Protein AF-A0A094MDC9-F1 (afdb_monomer)

InterPro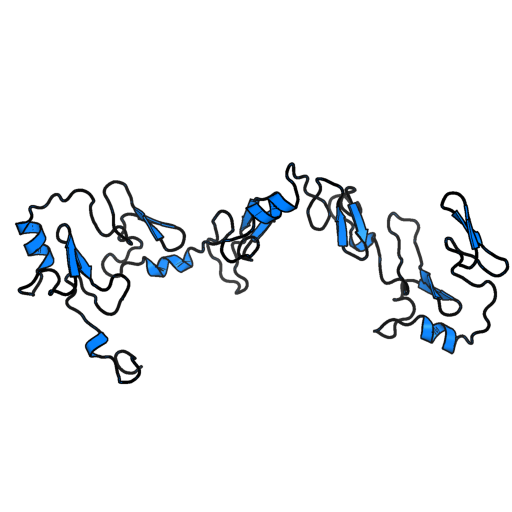 domains:
  IPR013111 Epidermal growth factor-like domain, extracellular [PF07974] (1-21)
  IPR013111 Epidermal growth factor-like domain, extracellular [PF07974] (80-111)
  IPR015812 Integrin beta subunit [PTHR10082] (1-151)
  IPR057073 Integrin beta, epidermal growth factor-like domain 2 [PF23105] (34-74)
  IPR057243 Integrins beta, I-EGF domain, conserved site [PS00243] (46-59)
  IPR057243 Integrins beta, I-EGF domain, conserved site [PS00243] (89-102)
  IPR057243 Integrins beta, I-EGF domain, conserved site [PS00243] (183-196)
  IPR057243 Integrins beta, I-EGF domain, conserved site [PS00243] (230-243)

Organism: Antrostomus carolinensis (NCBI:txid279965)

Nearest PDB structures (foldseek):
  4neh-assembly1_B  TM=5.741E-01  e=1.461E-12  Homo sapiens
  5es4-assembly4_H  TM=5.707E-01  e=7.922E-12  Homo sapiens
  4nen-assembly1_B  TM=5.552E-01  e=1.170E-11  Homo sapiens
  7usm-assembly1_B  TM=4.994E-01  e=6.346E-11  Homo sapiens
  2p26-assembly1_A  TM=7.049E-01  e=2.174E-05  Homo sapiens

Secondary structure (DSSP, 8-state):
--EEEETTEEEEPTTEESTTS-EESS--S-HHHHHHHTB-TTS-BGGGSEEEETTEEEE---SSS--EESTTS-EEGGGGB-TTT-SBGGGSEEEETTEEEEPTTEESSSS-EE-SS-HHHHHHHHB-TTS-BGGGSEEEETTEEEE-SB-TTS-B--EESTTS-EEGGGGGGGEETTTTEEGGGSEEEETTEEEEPTTEESSSS-EESS--S-HHHHHHHHHTTSSSGGGGSEEEETTEEEESSTT-TTEESTTS-EEGGGGB-TTS-BT--

Mean predicted aligned error: 13.37 Å

Foldseek 3Di:
DQADDDPQATDGHPQFDDRPSPAGVDAPDDPVRQQVLQADPVRDRLVVQADGHNSFTDGDDDPDDWDQDDRSSQAIQQLQQDPVCRDRLNVAAGDDRNATDGDFQFDDRSSPAGAPDHPVQQLVLQQDPVRDGLCVQFDRGNSATDGDQADPVRDGFDQDDRSSQATCVLQVLQQDPVCNDGLSVQADDTRNFTDGDPQFDDRSSQAGPDQPDDPVRQQVLQQPVHPGRLNVQFDGHNSFTQGPPHSDPQQDDRNSPGHQQVQQDPVGDRVPD

Solvent-accessible surface area (backbone atoms only — not comparable to full-atom values): 14880 Å² total; per-residue (Å²): 129,50,49,46,80,54,95,90,41,46,49,47,37,93,61,33,36,62,80,75,22,78,40,62,76,68,69,96,60,54,73,66,63,18,44,64,58,16,37,51,100,82,70,36,50,6,61,74,40,31,46,71,53,75,38,36,39,46,45,57,64,64,102,62,101,40,55,45,37,66,81,31,22,75,23,40,32,62,67,26,44,34,90,87,74,73,25,47,6,56,74,33,35,44,59,56,67,61,40,40,49,47,41,94,50,35,35,66,78,39,18,77,38,80,32,100,62,52,76,68,55,28,52,58,52,12,40,26,97,88,72,33,55,6,56,75,36,30,51,70,54,85,35,42,34,50,47,43,50,56,47,98,87,71,53,78,43,67,38,36,62,73,20,22,76,23,38,58,80,46,28,66,77,30,47,29,84,86,68,73,25,51,8,51,71,34,30,47,72,54,68,40,39,39,52,45,42,90,62,36,32,66,76,29,17,73,35,63,69,68,60,93,58,53,74,66,58,16,43,58,53,7,16,66,94,44,99,34,46,3,51,72,38,30,50,67,52,78,36,38,37,49,36,53,62,81,90,48,81,47,38,32,61,81,25,25,73,42,58,47,70,82,43,38,46,100,86,66,39,59,68,65,126

Sequence (273 aa):
GHGKCDCGKCKCDEGWYGEACQYPTTCNLTRKKSNEMCKNSQDIICSGAGTCQCGRCKCTNSEGNGLVYGKFCECDDRECIDDETEEICTGHGKCYCGNCYCEAGWHGDKCEFQCDITPWEIKKRCTSPDGKICSNRGTCVCGECTCHDVDPTGDWGDIHGDTCECDERNCKAVYDRYSDDFCSGHGQCNCGRCDCKEGWTGKKCEHPRSCPLSVEESAKKCQGNSNLPCSGRGRCECGQCTCFPPGDNRVHGKNCECDDRQCENVDGHVCGG

Structure (mmCIF, N/CA/C/O backbone):
data_AF-A0A094MDC9-F1
#
_entry.id   AF-A0A094MDC9-F1
#
loop_
_atom_site.group_PDB
_atom_site.id
_atom_site.type_symbol
_atom_site.label_atom_id
_atom_site.label_alt_id
_atom_site.label_comp_id
_atom_site.label_asym_id
_atom_site.label_entity_id
_atom_site.label_seq_id
_atom_site.pdbx_PDB_ins_code
_atom_site.Cartn_x
_atom_site.Cartn_y
_atom_site.Cartn_z
_atom_site.occupancy
_atom_site.B_iso_or_equiv
_atom_site.auth_seq_id
_atom_site.auth_comp_id
_atom_site.auth_asym_id
_atom_site.auth_atom_id
_atom_site.pdbx_PDB_model_num
ATOM 1 N N . GLY A 1 1 ? -27.550 -18.747 31.214 1.00 75.75 1 GLY A N 1
ATOM 2 C CA . GLY A 1 1 ? -27.980 -17.336 31.176 1.00 75.75 1 GLY A CA 1
ATOM 3 C C . GLY A 1 1 ? -28.849 -17.064 32.383 1.00 75.75 1 GLY A C 1
ATOM 4 O O . GLY A 1 1 ? -29.406 -18.021 32.901 1.00 75.75 1 GLY A O 1
ATOM 5 N N . HIS A 1 2 ? -28.935 -15.810 32.826 1.00 91.38 2 HIS A N 1
ATOM 6 C CA . HIS A 1 2 ? -29.763 -15.369 33.963 1.00 91.38 2 HIS A CA 1
ATOM 7 C C . HIS A 1 2 ? -31.054 -14.688 33.480 1.00 91.38 2 HIS A C 1
ATOM 9 O O . HIS A 1 2 ? -31.422 -13.608 33.940 1.00 91.38 2 HIS A O 1
ATOM 15 N N . GLY A 1 3 ? -31.673 -15.264 32.453 1.00 94.00 3 GLY A N 1
ATOM 16 C CA . GLY A 1 3 ? -32.847 -14.709 31.797 1.00 94.00 3 GLY A CA 1
ATOM 17 C C . GLY A 1 3 ? -33.184 -15.429 30.494 1.00 94.00 3 GLY A C 1
ATOM 18 O O . GLY A 1 3 ? -32.476 -16.345 30.059 1.00 94.00 3 GLY A O 1
ATOM 19 N N . LYS A 1 4 ? -34.266 -14.984 29.851 1.00 95.00 4 LYS A N 1
ATOM 20 C CA . LYS A 1 4 ? -34.743 -15.466 28.546 1.00 95.00 4 LYS A CA 1
ATOM 21 C C . LYS A 1 4 ? -34.776 -14.326 27.532 1.00 95.00 4 LYS A C 1
ATOM 23 O O . LYS A 1 4 ? -35.246 -13.238 27.848 1.00 95.00 4 LYS A O 1
ATOM 28 N N . CYS A 1 5 ? -34.309 -14.587 26.314 1.00 94.94 5 CYS A N 1
ATOM 29 C CA . CYS A 1 5 ? -34.436 -13.642 25.206 1.00 94.94 5 CYS A CA 1
ATOM 30 C C . CYS A 1 5 ? -35.856 -13.707 24.631 1.00 94.94 5 CYS A C 1
ATOM 32 O O . CYS A 1 5 ? -36.345 -14.792 24.315 1.00 94.94 5 CYS A O 1
ATOM 34 N N . ASP A 1 6 ? -36.500 -12.553 24.507 1.00 93.12 6 ASP A N 1
ATOM 35 C CA . ASP A 1 6 ? -37.828 -12.377 23.934 1.00 93.12 6 ASP A CA 1
ATOM 36 C C . ASP A 1 6 ? -37.779 -11.226 22.921 1.00 93.12 6 ASP A C 1
ATOM 38 O O . ASP A 1 6 ? -37.580 -10.068 23.292 1.00 93.12 6 ASP A O 1
ATOM 42 N N . CYS A 1 7 ? -37.873 -11.561 21.630 1.00 91.56 7 CYS A N 1
ATOM 43 C CA . CYS A 1 7 ? -37.784 -10.614 20.510 1.00 91.56 7 CYS A CA 1
ATOM 44 C C . CYS A 1 7 ? -36.608 -9.616 20.608 1.00 91.56 7 CYS A C 1
ATOM 46 O O . CYS A 1 7 ? -36.776 -8.421 20.381 1.00 91.56 7 CYS A O 1
ATOM 48 N N . GLY A 1 8 ? -35.412 -10.101 20.960 1.00 85.81 8 GLY A N 1
ATOM 49 C CA . GLY A 1 8 ? -34.200 -9.275 21.038 1.00 85.81 8 GLY A CA 1
ATOM 50 C C . GLY A 1 8 ? -34.032 -8.489 22.342 1.00 85.81 8 GLY A C 1
ATOM 51 O O . GLY A 1 8 ? -33.038 -7.786 22.487 1.00 85.81 8 GLY A O 1
ATOM 52 N N . LYS A 1 9 ? -34.951 -8.627 23.307 1.00 91.94 9 LYS A N 1
ATOM 53 C CA . LYS A 1 9 ? -34.807 -8.087 24.668 1.00 91.94 9 LYS A CA 1
ATOM 54 C C . LYS A 1 9 ? -34.639 -9.217 25.675 1.00 91.94 9 LYS A C 1
ATOM 56 O O . LYS A 1 9 ? -35.326 -10.235 25.587 1.00 91.94 9 LYS A O 1
ATOM 61 N N . CYS A 1 10 ? -33.761 -9.051 26.661 1.00 94.81 10 CYS A N 1
ATOM 62 C CA . CYS A 1 10 ? -33.627 -10.039 27.728 1.00 94.81 10 CYS A CA 1
ATOM 63 C C . CYS A 1 10 ? -34.638 -9.772 28.849 1.00 94.81 10 CYS A C 1
ATOM 65 O O . CYS A 1 10 ? -34.677 -8.693 29.436 1.00 94.81 10 CYS A O 1
ATOM 67 N N . LYS A 1 11 ? -35.436 -10.786 29.181 1.00 95.75 11 LYS A N 1
ATOM 68 C CA . LYS A 1 11 ? -36.229 -10.844 30.412 1.00 95.75 11 LYS A CA 1
ATOM 69 C C . LYS A 1 11 ? -35.399 -11.539 31.484 1.00 95.75 11 LYS A C 1
ATOM 71 O O . LYS A 1 11 ? -35.146 -12.738 31.367 1.00 95.75 11 LYS A O 1
ATOM 76 N N . CYS A 1 12 ? -34.958 -10.788 32.487 1.00 96.12 12 CYS A N 1
ATOM 77 C CA . CYS A 1 12 ? -34.055 -11.295 33.517 1.00 96.12 12 CYS A CA 1
ATOM 78 C C . CYS A 1 12 ? -34.762 -12.141 34.567 1.00 96.12 12 CYS A C 1
ATOM 80 O O . CYS A 1 12 ? -35.902 -11.862 34.940 1.00 96.12 12 CYS A O 1
ATOM 82 N N . ASP A 1 13 ? -34.055 -13.167 35.035 1.00 95.94 13 ASP A N 1
ATOM 83 C CA . ASP A 1 13 ? -34.472 -13.969 36.176 1.00 95.94 13 ASP A CA 1
ATOM 84 C C . ASP A 1 13 ? -34.440 -13.115 37.455 1.00 95.94 13 ASP A C 1
ATOM 86 O O . ASP A 1 13 ? -33.734 -12.104 37.545 1.00 95.94 13 ASP A O 1
ATOM 90 N N . GLU A 1 14 ? -35.195 -13.532 38.470 1.00 94.06 14 GLU A N 1
ATOM 91 C CA . GLU A 1 14 ? -35.234 -12.836 39.755 1.00 94.06 14 GLU A CA 1
ATOM 92 C C . GLU A 1 14 ? -33.823 -12.710 40.354 1.00 94.06 14 GLU A C 1
ATOM 94 O O . GLU A 1 14 ? -33.044 -13.665 40.395 1.00 94.06 14 GLU A O 1
ATOM 99 N N . GLY A 1 15 ? -33.472 -11.500 40.794 1.00 91.44 15 GLY A N 1
ATOM 100 C CA . GLY A 1 15 ? -32.138 -11.200 41.311 1.00 91.44 15 GLY A CA 1
ATOM 101 C C . GLY A 1 15 ? -31.118 -10.727 40.267 1.00 91.44 15 GLY A C 1
ATOM 102 O O . GLY A 1 15 ? -29.965 -10.488 40.628 1.00 91.44 15 GLY A O 1
ATOM 103 N N . TRP A 1 16 ? -31.516 -10.553 39.003 1.00 93.44 16 TRP A N 1
ATOM 104 C CA . TRP A 1 16 ? -30.648 -10.087 37.916 1.00 93.44 16 TRP A CA 1
ATOM 105 C C . TRP A 1 16 ? -31.274 -8.941 37.122 1.00 93.44 16 TRP A C 1
ATOM 107 O O . TRP A 1 16 ? -32.492 -8.832 37.015 1.00 93.44 16 TRP A O 1
ATOM 117 N N . TYR A 1 17 ? -30.438 -8.065 36.566 1.00 92.69 17 TYR A N 1
ATOM 118 C CA . TYR A 1 17 ? -30.877 -6.930 35.755 1.00 92.69 17 TYR A CA 1
ATOM 119 C C . TYR A 1 17 ? -29.809 -6.484 34.739 1.00 92.69 17 TYR A C 1
ATOM 121 O O . TYR A 1 17 ? -28.674 -6.972 34.734 1.00 92.69 17 TYR A O 1
ATOM 129 N N . GLY A 1 18 ? -30.184 -5.530 33.883 1.00 88.56 18 GLY A N 1
ATOM 130 C CA . GLY A 1 18 ? -29.389 -5.034 32.755 1.00 88.56 18 GLY A CA 1
ATOM 131 C C . GLY A 1 18 ? -29.888 -5.590 31.420 1.00 88.56 18 GLY A C 1
ATOM 132 O O . GLY A 1 18 ? -30.613 -6.580 31.399 1.00 88.56 18 GLY A O 1
ATOM 133 N N . GLU A 1 19 ? -29.484 -4.968 30.311 1.00 88.19 19 GLU A N 1
ATOM 134 C CA . GLU A 1 19 ? -29.927 -5.316 28.944 1.00 88.19 19 GLU A CA 1
ATOM 135 C C . GLU A 1 19 ? -29.688 -6.790 28.563 1.00 88.19 19 GLU A C 1
ATOM 137 O O . GLU A 1 19 ? -30.432 -7.369 27.774 1.00 88.19 19 GLU A O 1
ATOM 142 N N . ALA A 1 20 ? -28.669 -7.415 29.158 1.00 90.12 20 ALA A N 1
ATOM 143 C CA . ALA A 1 20 ? -28.307 -8.817 28.968 1.00 90.12 20 ALA A CA 1
ATOM 144 C C . ALA A 1 20 ? -28.364 -9.625 30.280 1.00 90.12 20 ALA A C 1
ATOM 146 O O . ALA A 1 20 ? -27.779 -10.707 30.372 1.00 90.12 20 ALA A O 1
ATOM 147 N N . CYS A 1 21 ? -29.042 -9.106 31.312 1.00 92.56 21 CYS A N 1
ATOM 148 C CA . CYS A 1 21 ? -29.136 -9.723 32.640 1.00 92.56 21 CYS A CA 1
ATOM 149 C C . CYS A 1 21 ? -27.768 -10.010 33.272 1.00 92.56 21 CYS A C 1
ATOM 151 O O . CYS A 1 21 ? -27.544 -11.042 33.904 1.00 92.56 21 CYS A O 1
ATOM 153 N N . GLN A 1 22 ? -26.825 -9.097 33.055 1.00 89.12 22 GLN A N 1
ATOM 154 C CA . GLN A 1 22 ? -25.431 -9.258 33.438 1.00 89.12 22 GLN A CA 1
ATOM 155 C C . GLN A 1 22 ? -25.142 -8.818 34.880 1.00 89.12 22 GLN A C 1
ATOM 157 O O . GLN A 1 22 ? -24.127 -9.228 35.446 1.00 89.12 22 GLN A O 1
ATOM 162 N N . TYR A 1 23 ? -26.008 -8.021 35.512 1.00 90.56 23 TYR A N 1
ATOM 163 C CA . TYR A 1 23 ? -25.771 -7.488 36.855 1.00 90.56 23 TYR A CA 1
ATOM 164 C C . TYR A 1 23 ? -26.641 -8.193 37.900 1.00 90.56 23 TYR A C 1
ATOM 166 O O . TYR A 1 23 ? -27.843 -8.336 37.687 1.00 90.56 23 TYR A O 1
ATOM 174 N N . PRO A 1 24 ? -26.072 -8.618 39.041 1.00 91.06 24 PRO A N 1
ATOM 175 C CA . PRO A 1 24 ? -26.855 -9.163 40.135 1.00 91.06 24 PRO A CA 1
ATOM 176 C C . PRO A 1 24 ? -27.428 -8.011 40.976 1.00 91.06 24 PRO A C 1
ATOM 178 O O . PRO A 1 24 ? -26.753 -7.004 41.206 1.00 91.06 24 PRO A O 1
ATOM 181 N N . THR A 1 25 ? -28.663 -8.140 41.457 1.00 89.06 25 THR A N 1
ATOM 182 C CA . THR A 1 25 ? -29.296 -7.124 42.319 1.00 89.06 25 THR A CA 1
ATOM 183 C C . THR A 1 25 ? -28.694 -7.101 43.723 1.00 89.06 25 THR A C 1
ATOM 185 O O . THR A 1 25 ? -28.683 -6.058 44.373 1.00 89.06 25 THR A O 1
ATOM 188 N N . THR A 1 26 ? -28.154 -8.230 44.188 1.00 88.50 26 THR A N 1
ATOM 189 C CA . THR A 1 26 ? -27.449 -8.356 45.467 1.00 88.50 26 THR A CA 1
ATOM 190 C C . THR A 1 26 ? -25.988 -8.728 45.241 1.00 88.50 26 THR A C 1
ATOM 192 O O . THR A 1 26 ? -25.649 -9.480 44.326 1.00 88.50 26 THR A O 1
ATOM 195 N N . CYS A 1 27 ? -25.097 -8.191 46.078 1.00 87.44 27 CYS A N 1
ATOM 196 C CA . CYS A 1 27 ? -23.673 -8.481 45.986 1.00 87.44 27 CYS A CA 1
ATOM 197 C C . CYS A 1 27 ? -23.140 -9.139 47.256 1.00 87.44 27 CYS A C 1
ATOM 199 O O . CYS A 1 27 ? -23.070 -8.512 48.308 1.00 87.44 27 CYS A O 1
ATOM 201 N N . ASN A 1 28 ? -22.689 -10.387 47.120 1.00 89.06 28 ASN A N 1
ATOM 202 C CA . ASN A 1 28 ? -22.076 -11.163 48.204 1.00 89.06 28 ASN A CA 1
ATOM 203 C C . ASN A 1 28 ? -20.544 -11.002 48.271 1.00 89.06 28 ASN A C 1
ATOM 205 O O . ASN A 1 28 ? -19.869 -11.708 49.020 1.00 89.06 28 ASN A O 1
ATOM 209 N N . LEU A 1 29 ? -19.972 -10.100 47.467 1.00 89.06 29 LEU A N 1
ATOM 210 C CA . LEU A 1 29 ? -18.537 -9.829 47.427 1.00 89.06 29 LEU A CA 1
ATOM 211 C C . LEU A 1 29 ? -18.195 -8.595 48.262 1.00 89.06 29 LEU A C 1
ATOM 213 O O . LEU A 1 29 ? -18.924 -7.606 48.279 1.00 89.06 29 LEU A O 1
ATOM 217 N N . THR A 1 30 ? -17.025 -8.617 48.904 1.00 91.75 30 THR A N 1
ATOM 218 C CA . THR A 1 30 ? -16.462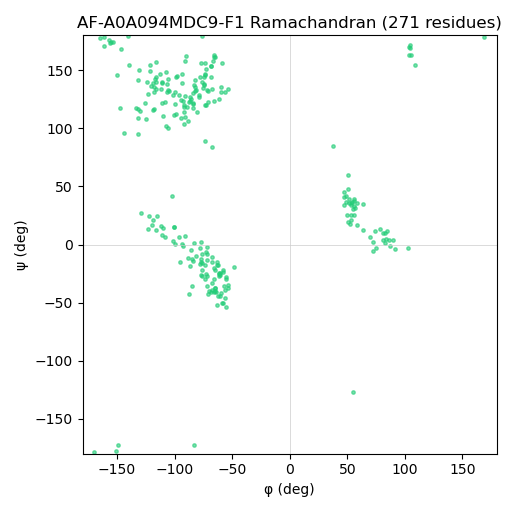 -7.397 49.492 1.00 91.75 30 THR A CA 1
ATOM 219 C C . THR A 1 30 ? -16.044 -6.434 48.384 1.00 91.75 30 THR A C 1
ATOM 221 O O . THR A 1 30 ? -15.660 -6.857 47.291 1.00 91.75 30 THR A O 1
ATOM 224 N N . ARG A 1 31 ? -16.032 -5.127 48.675 1.00 88.44 31 ARG A N 1
ATOM 225 C CA . ARG A 1 31 ? -15.605 -4.101 47.706 1.00 88.44 31 ARG A CA 1
ATOM 226 C C . ARG A 1 31 ? -14.212 -4.377 47.126 1.00 88.44 31 ARG A C 1
ATOM 228 O O . ARG A 1 31 ? -14.003 -4.181 45.937 1.00 88.44 31 ARG A O 1
ATOM 235 N N . LYS A 1 32 ? -13.283 -4.888 47.942 1.00 91.75 32 LYS A N 1
ATOM 236 C CA . LYS A 1 32 ? -11.928 -5.251 47.499 1.00 91.75 32 LYS A CA 1
ATOM 237 C C . LYS A 1 32 ? -11.951 -6.375 46.455 1.00 91.75 32 LYS A C 1
ATOM 239 O O . LYS A 1 32 ? -11.421 -6.185 45.369 1.00 91.75 32 LYS A O 1
ATOM 244 N N . LYS A 1 33 ? -12.629 -7.491 46.755 1.00 93.19 33 LYS A N 1
ATOM 245 C CA . LYS A 1 33 ? -12.749 -8.635 45.834 1.00 93.19 33 LYS A CA 1
ATOM 246 C C . LYS A 1 33 ? -13.509 -8.270 44.559 1.00 93.19 33 LYS A C 1
ATOM 248 O O . LYS A 1 33 ? -13.113 -8.671 43.475 1.00 93.19 33 LYS A O 1
ATOM 253 N N . SER A 1 34 ? -14.578 -7.482 44.685 1.00 92.69 34 SER A N 1
ATOM 254 C CA . SER A 1 34 ? -15.318 -6.954 43.535 1.00 92.69 34 SER A CA 1
ATOM 255 C C . SER A 1 34 ? -14.400 -6.134 42.625 1.00 92.69 34 SER A C 1
ATOM 257 O O . SER A 1 34 ? -14.348 -6.384 41.428 1.00 92.69 34 SER A O 1
ATOM 259 N N . ASN A 1 35 ? -13.641 -5.189 43.187 1.00 92.94 35 ASN A N 1
ATOM 260 C CA . ASN A 1 35 ? -12.755 -4.331 42.403 1.00 92.94 35 ASN A CA 1
ATOM 261 C C . ASN A 1 35 ? -11.626 -5.113 41.724 1.00 92.94 35 ASN A C 1
ATOM 263 O O . ASN A 1 35 ? -11.307 -4.804 40.584 1.00 92.94 35 ASN A O 1
ATOM 267 N N . GLU A 1 36 ? -11.059 -6.134 42.375 1.00 94.56 36 GLU A N 1
ATOM 268 C CA . GLU A 1 36 ? -10.039 -7.010 41.773 1.00 94.56 36 GLU A CA 1
ATOM 269 C C . GLU A 1 36 ? -10.533 -7.682 40.480 1.00 94.56 36 GLU A C 1
ATOM 271 O O . GLU A 1 36 ? -9.771 -7.803 39.528 1.00 94.56 36 GLU A O 1
ATOM 276 N N . MET A 1 37 ? -11.817 -8.045 40.398 1.00 94.19 37 MET A N 1
ATOM 277 C CA . MET A 1 37 ? -12.412 -8.653 39.197 1.00 94.19 37 MET A CA 1
ATOM 278 C C . MET A 1 37 ? -12.700 -7.653 38.066 1.00 94.19 37 MET A C 1
ATOM 280 O O . MET A 1 37 ? -12.932 -8.066 36.932 1.00 94.19 37 MET A O 1
ATOM 284 N N . CYS A 1 38 ? -12.708 -6.355 38.372 1.00 95.44 38 CYS A N 1
ATOM 285 C CA . CYS A 1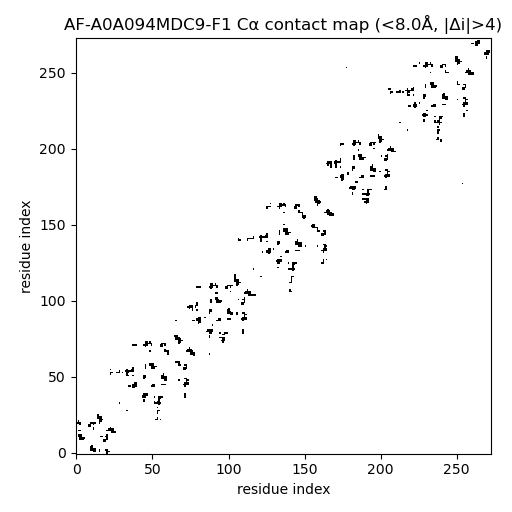 38 ? -12.991 -5.271 37.430 1.00 95.44 38 CYS A CA 1
ATOM 286 C C . CYS A 1 38 ? -11.725 -4.583 36.899 1.00 95.44 38 CYS A C 1
ATOM 288 O O . CYS A 1 38 ? -11.837 -3.615 36.148 1.00 95.44 38 CYS A O 1
ATOM 290 N N . LYS A 1 39 ? -10.536 -5.021 37.319 1.00 95.69 39 LYS A N 1
ATOM 291 C CA . LYS A 1 39 ? -9.268 -4.464 36.851 1.00 95.69 39 LYS A CA 1
ATOM 292 C C . LYS A 1 39 ? -8.841 -5.084 35.525 1.00 95.69 39 LYS A C 1
ATOM 294 O O . LYS A 1 39 ? -8.923 -6.301 35.358 1.00 95.69 39 LYS A O 1
ATOM 299 N N . ASN A 1 40 ? -8.352 -4.247 34.618 1.00 92.00 40 ASN A N 1
ATOM 300 C CA . ASN A 1 40 ? -7.709 -4.682 33.38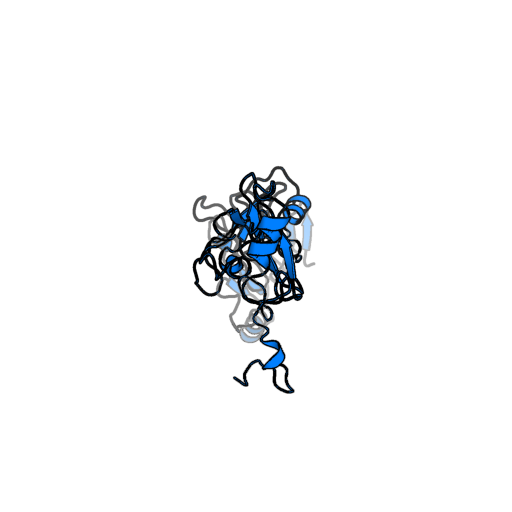1 1.00 92.00 40 ASN A CA 1
ATOM 301 C C . ASN A 1 40 ? -6.214 -5.025 33.605 1.00 92.00 40 ASN A C 1
ATOM 303 O O . ASN A 1 40 ? -5.724 -5.037 34.736 1.00 92.00 40 ASN A O 1
ATOM 307 N N . SER A 1 41 ? -5.477 -5.296 32.522 1.00 93.50 41 SER A N 1
ATOM 308 C CA . SER A 1 41 ? -4.035 -5.608 32.547 1.00 93.50 41 SER A CA 1
ATOM 309 C C . SER A 1 41 ? -3.146 -4.476 33.078 1.00 93.50 41 SER A C 1
ATOM 311 O O . SER A 1 41 ? -2.005 -4.732 33.452 1.00 93.50 41 SER A O 1
ATOM 313 N N . GLN A 1 42 ? -3.658 -3.246 33.130 1.00 93.75 42 GLN A N 1
ATOM 314 C CA . GLN A 1 42 ? -2.975 -2.060 33.651 1.00 93.75 42 GLN A CA 1
ATOM 315 C C . GLN A 1 42 ? -3.419 -1.713 35.082 1.00 93.75 42 GLN A C 1
ATOM 317 O O . GLN A 1 42 ? -3.182 -0.602 35.548 1.00 93.75 42 GLN A O 1
ATOM 322 N N . ASP A 1 43 ? -4.094 -2.636 35.780 1.00 93.56 43 ASP A N 1
ATOM 323 C CA . ASP A 1 43 ? -4.644 -2.433 37.128 1.00 93.56 43 ASP A CA 1
ATOM 324 C C . ASP A 1 43 ? -5.741 -1.346 37.228 1.00 93.56 43 ASP A C 1
ATOM 326 O O . ASP A 1 43 ? -6.161 -0.980 38.334 1.00 93.56 43 ASP A O 1
ATOM 330 N N . ILE A 1 44 ? -6.268 -0.872 36.092 1.00 95.31 44 ILE A N 1
ATOM 331 C CA . ILE A 1 44 ? -7.306 0.163 36.027 1.00 95.31 44 ILE A CA 1
ATOM 332 C C . ILE A 1 44 ? -8.685 -0.490 36.137 1.00 95.31 44 ILE A C 1
ATOM 334 O O . ILE A 1 44 ? -9.029 -1.406 35.388 1.00 95.31 44 ILE A O 1
ATOM 338 N N . ILE A 1 45 ? -9.496 -0.010 37.082 1.00 95.12 45 ILE A N 1
ATOM 339 C CA . ILE A 1 45 ? -10.866 -0.494 37.291 1.00 95.12 45 ILE A CA 1
ATOM 340 C C . ILE A 1 45 ? -11.760 0.036 36.170 1.00 95.12 45 ILE A C 1
ATOM 342 O O . ILE A 1 45 ? -11.913 1.249 36.030 1.00 95.12 45 ILE A O 1
ATOM 346 N N . CYS A 1 46 ? -12.372 -0.875 35.410 1.00 95.50 46 CYS A N 1
ATOM 347 C CA . CYS A 1 46 ? -13.294 -0.561 34.314 1.00 95.50 46 CYS A CA 1
ATOM 348 C C . CYS A 1 46 ? -12.750 0.492 33.339 1.00 95.50 46 CYS A C 1
ATOM 350 O O . CYS A 1 46 ? -13.497 1.366 32.902 1.00 95.50 46 CYS A O 1
ATOM 352 N N . SER A 1 47 ? -11.437 0.440 33.081 1.00 94.56 47 SER A N 1
ATOM 353 C CA . SER A 1 47 ? -10.696 1.351 32.194 1.00 94.56 47 SER A CA 1
ATOM 354 C C . SER A 1 47 ? -10.938 2.845 32.469 1.00 94.56 47 SER A C 1
ATOM 356 O O . SER A 1 47 ? -10.691 3.684 31.617 1.00 94.56 47 SER A O 1
ATOM 358 N N . GLY A 1 48 ? -11.441 3.199 33.660 1.00 92.75 48 GLY A N 1
ATOM 359 C CA . GLY A 1 48 ? -11.858 4.563 33.999 1.00 92.75 48 GLY A CA 1
ATOM 360 C C . GLY A 1 48 ? -13.160 5.035 33.332 1.00 92.75 48 GLY A C 1
ATOM 361 O O . GLY A 1 48 ? -13.658 6.097 33.689 1.00 92.75 48 GLY A O 1
ATOM 362 N N . ALA A 1 49 ? -13.748 4.244 32.431 1.00 92.75 49 ALA A N 1
ATOM 363 C CA . ALA A 1 49 ? -14.943 4.586 31.659 1.00 92.75 49 ALA A CA 1
ATOM 364 C C . ALA A 1 49 ? -16.230 3.947 32.218 1.00 92.75 49 ALA A C 1
ATOM 366 O O . ALA A 1 49 ? -17.273 3.899 31.558 1.00 92.75 49 ALA A O 1
ATOM 367 N N . GLY A 1 50 ? -16.186 3.446 33.454 1.00 93.00 50 GLY A N 1
ATOM 368 C CA . GLY A 1 50 ? -17.318 2.789 34.094 1.00 93.00 50 GLY A CA 1
ATOM 369 C C . GLY A 1 50 ? -17.174 2.629 35.600 1.00 93.00 50 GLY A C 1
ATOM 370 O O . GLY A 1 50 ? -16.157 2.953 36.211 1.00 93.00 50 GLY A O 1
ATOM 371 N N . THR A 1 51 ? -18.216 2.073 36.210 1.00 93.00 51 THR A N 1
ATOM 372 C CA . THR A 1 51 ? -18.253 1.748 37.640 1.00 93.00 51 THR A CA 1
ATOM 373 C C . THR A 1 51 ? -18.240 0.237 37.846 1.00 93.00 51 THR A C 1
ATOM 375 O O . THR A 1 51 ? -18.901 -0.508 37.126 1.00 93.00 51 THR A O 1
ATOM 378 N N . CYS A 1 52 ? -17.479 -0.244 38.830 1.00 93.88 52 CYS A N 1
ATOM 379 C CA . CYS A 1 52 ? -17.447 -1.668 39.159 1.00 93.88 52 CYS A CA 1
ATOM 380 C C . CYS A 1 52 ? -18.609 -2.032 40.085 1.00 93.88 52 CYS A C 1
ATOM 382 O O . CYS A 1 52 ? -18.703 -1.532 41.208 1.00 93.88 52 CYS A O 1
ATOM 384 N N . GLN A 1 53 ? -19.456 -2.956 39.640 1.00 90.94 53 GLN A N 1
ATOM 385 C CA . GLN A 1 53 ? -20.585 -3.464 40.397 1.00 90.94 53 GLN A CA 1
ATOM 386 C C . GLN A 1 53 ? -20.523 -4.988 40.504 1.00 90.94 53 GLN A C 1
ATOM 388 O O . GLN A 1 53 ? -20.752 -5.721 39.545 1.00 90.94 53 GLN A O 1
ATOM 393 N N . CYS A 1 54 ? -20.213 -5.463 41.709 1.00 91.31 54 CYS A N 1
ATOM 394 C CA . CYS A 1 54 ? -20.120 -6.882 42.047 1.00 91.31 54 CYS A CA 1
ATOM 395 C C . CYS A 1 54 ? -19.245 -7.718 41.094 1.00 91.31 54 CYS A C 1
ATOM 397 O O . CYS A 1 54 ? -19.636 -8.787 40.630 1.00 91.31 54 CYS A O 1
ATOM 399 N N . GLY A 1 55 ? -18.051 -7.210 40.795 1.00 91.88 55 GLY A N 1
ATOM 400 C CA . GLY A 1 55 ? -17.077 -7.862 39.923 1.00 91.88 55 GLY A CA 1
ATOM 401 C C . GLY A 1 55 ? -17.362 -7.733 38.429 1.00 91.88 55 GLY A C 1
ATOM 402 O O . GLY A 1 55 ? -16.764 -8.459 37.639 1.00 91.88 55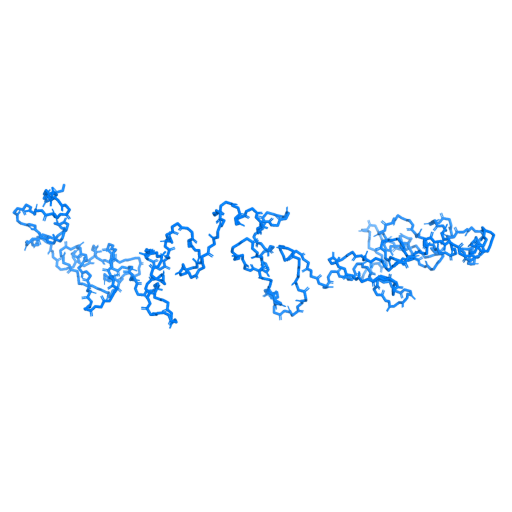 GLY A O 1
ATOM 403 N N . ARG A 1 56 ? -18.271 -6.835 38.031 1.00 93.56 56 ARG A N 1
ATOM 404 C CA . ARG A 1 56 ? -18.574 -6.529 36.628 1.00 93.56 56 ARG A CA 1
ATOM 405 C C . ARG A 1 56 ? -18.581 -5.031 36.392 1.00 93.56 56 ARG A C 1
ATOM 407 O O . ARG A 1 56 ? -19.067 -4.275 37.229 1.00 93.56 56 ARG A O 1
ATOM 414 N N . CYS A 1 57 ? -18.077 -4.609 35.243 1.00 94.38 57 CYS A N 1
ATOM 415 C CA . CYS A 1 57 ? -18.080 -3.205 34.878 1.00 94.38 57 CYS A CA 1
ATOM 416 C C . CYS A 1 57 ? -19.433 -2.781 34.305 1.00 94.38 57 CYS A C 1
ATOM 418 O O . CYS A 1 57 ? -20.037 -3.462 33.472 1.00 94.38 57 CYS A O 1
ATOM 420 N N . LYS A 1 58 ? -19.927 -1.648 34.795 1.00 92.56 58 LYS A N 1
ATOM 421 C CA . LYS A 1 58 ? -21.063 -0.919 34.250 1.00 92.56 58 LYS A CA 1
ATOM 422 C C . LYS A 1 58 ? -20.525 0.331 33.574 1.00 92.56 58 LYS A C 1
ATOM 424 O O . LYS A 1 58 ? -20.143 1.280 34.260 1.00 92.56 58 LYS A O 1
ATOM 429 N N . CYS A 1 59 ? -20.456 0.283 32.249 1.00 92.06 59 CYS A N 1
ATOM 430 C CA . CYS A 1 59 ? -19.904 1.358 31.437 1.00 92.06 59 CYS A CA 1
ATOM 431 C C . CYS A 1 59 ? -20.807 2.586 31.478 1.00 92.06 59 CYS A C 1
ATOM 433 O O . CYS A 1 59 ? -22.032 2.477 31.589 1.00 92.06 59 CYS A O 1
ATOM 435 N N . THR A 1 60 ? -20.177 3.752 31.456 1.00 89.44 60 THR A N 1
ATOM 436 C CA . THR A 1 60 ? -20.858 5.043 31.487 1.00 89.44 60 THR A CA 1
ATOM 437 C C . THR A 1 60 ? -21.039 5.507 30.054 1.00 89.44 60 THR A C 1
ATOM 439 O O . THR A 1 60 ? -20.068 5.874 29.403 1.00 89.44 60 THR A O 1
ATOM 442 N N . ASN A 1 61 ? -22.280 5.490 29.578 1.00 84.25 61 ASN A N 1
ATOM 443 C CA . ASN A 1 61 ? -22.640 6.053 28.283 1.00 84.25 61 ASN A CA 1
ATOM 444 C C . ASN A 1 61 ? -23.244 7.436 28.518 1.00 84.25 61 ASN A C 1
ATOM 446 O O . ASN A 1 61 ? -24.217 7.561 29.264 1.00 84.25 61 ASN A O 1
ATOM 450 N N . SER A 1 62 ? -22.639 8.464 27.931 1.00 73.25 62 SER A N 1
ATOM 451 C CA . SER A 1 62 ? -23.226 9.806 27.875 1.00 73.25 62 SER A CA 1
ATOM 452 C C . SER A 1 62 ? -24.311 9.844 26.794 1.00 73.25 62 SER A C 1
ATOM 454 O O . SER A 1 62 ? -24.271 9.040 25.867 1.00 73.25 62 SER A O 1
ATOM 456 N N . GLU A 1 63 ? -25.271 10.768 26.889 1.00 65.19 63 GLU A N 1
ATOM 457 C CA . GLU A 1 63 ? -26.283 10.976 25.840 1.00 65.19 63 GLU A CA 1
ATOM 458 C C . GLU A 1 63 ? -25.638 11.549 24.562 1.00 65.19 63 GLU A C 1
ATOM 460 O O . GLU A 1 63 ? -25.593 12.759 24.359 1.00 65.19 63 GLU A O 1
ATOM 465 N N . GLY A 1 64 ? -25.089 10.670 23.721 1.00 63.34 64 GLY A N 1
ATOM 466 C CA . GLY A 1 64 ? -24.458 10.982 22.438 1.00 63.34 64 GLY A CA 1
ATOM 467 C C . GLY A 1 64 ? -24.350 9.742 21.541 1.00 63.34 64 GLY A C 1
ATOM 468 O O . GLY A 1 64 ? -24.741 8.648 21.942 1.00 63.34 64 GLY A O 1
ATOM 469 N N . ASN A 1 65 ? -23.818 9.912 20.327 1.00 65.25 65 ASN A N 1
ATOM 470 C CA . ASN A 1 65 ? -23.838 8.902 19.255 1.00 65.25 65 ASN A CA 1
ATOM 471 C C . ASN A 1 65 ? -22.902 7.690 19.463 1.00 65.25 65 ASN A C 1
ATOM 473 O O . ASN A 1 65 ? -22.910 6.791 18.631 1.00 65.25 65 ASN A O 1
ATOM 477 N N . GLY A 1 66 ? -22.111 7.637 20.541 1.00 71.38 66 GLY A N 1
ATOM 478 C CA . GLY A 1 66 ? -21.119 6.579 20.779 1.00 71.38 66 GLY A CA 1
ATOM 479 C C . GLY A 1 66 ? -21.394 5.737 22.025 1.00 71.38 66 GLY A C 1
ATOM 480 O O . GLY A 1 66 ? -21.829 6.256 23.057 1.00 71.38 66 GLY A O 1
ATOM 481 N N . LEU A 1 67 ? -21.121 4.433 21.931 1.00 85.62 67 LEU A N 1
ATOM 482 C CA . LEU A 1 67 ? -21.277 3.468 23.016 1.00 85.62 67 LEU A CA 1
ATOM 483 C C . LEU A 1 67 ? -19.913 3.090 23.606 1.00 85.62 67 LEU A C 1
ATOM 485 O O . LEU A 1 67 ? -18.998 2.708 22.881 1.00 85.62 67 LEU A O 1
ATOM 489 N N . VAL A 1 68 ? -19.811 3.108 24.936 1.00 90.25 68 VAL A N 1
ATOM 490 C CA . VAL A 1 68 ? -18.711 2.491 25.681 1.00 90.25 68 VAL A CA 1
ATOM 491 C C . VAL A 1 68 ? -19.122 1.086 26.115 1.00 90.25 68 VAL A C 1
ATOM 493 O O . VAL A 1 68 ? -20.135 0.887 26.797 1.00 90.25 68 VAL A O 1
ATOM 496 N N . TYR A 1 69 ? -18.324 0.092 25.745 1.00 89.56 69 TYR A N 1
ATOM 497 C CA . TYR A 1 69 ? -18.588 -1.321 26.015 1.00 89.56 69 TYR A CA 1
ATOM 498 C C . TYR A 1 69 ? -17.286 -2.112 26.182 1.00 89.56 69 TYR A C 1
ATOM 500 O O . TYR A 1 69 ? -16.195 -1.561 26.290 1.00 89.56 69 TYR A O 1
ATOM 508 N N . GLY A 1 70 ? -17.415 -3.434 26.280 1.00 89.69 70 GLY A N 1
ATOM 509 C CA . GLY A 1 70 ? -16.320 -4.333 26.627 1.00 89.69 70 GLY A CA 1
ATOM 510 C C . GLY A 1 70 ? -16.423 -4.817 28.070 1.00 89.69 70 GLY A C 1
ATOM 511 O O . GLY A 1 70 ? -17.259 -4.361 28.858 1.00 89.69 70 GLY A O 1
ATOM 512 N N . LYS A 1 71 ? -15.600 -5.804 28.426 1.00 91.00 71 LYS A N 1
ATOM 513 C CA . LYS A 1 71 ? -15.665 -6.441 29.754 1.00 91.00 71 LYS A CA 1
ATOM 514 C C . LYS A 1 71 ? -15.252 -5.472 30.862 1.00 91.00 71 LYS A C 1
ATOM 516 O O . LYS A 1 71 ? -15.762 -5.544 31.982 1.00 91.00 71 LYS A O 1
ATOM 521 N N . PHE A 1 72 ? -14.323 -4.592 30.530 1.00 94.81 72 PHE A N 1
ATOM 522 C CA . PHE A 1 72 ? -13.727 -3.580 31.375 1.00 94.81 72 PHE A CA 1
ATOM 523 C C . PHE A 1 72 ? -14.000 -2.170 30.835 1.00 94.81 72 PHE A C 1
ATOM 525 O O . PHE A 1 72 ? -13.276 -1.260 31.216 1.00 94.81 72 PHE A O 1
ATOM 532 N N . CYS A 1 73 ? -15.023 -1.967 29.995 1.00 93.31 73 CYS A N 1
ATOM 533 C CA . CYS A 1 73 ? -15.331 -0.673 29.366 1.00 93.31 73 CYS A CA 1
ATOM 534 C C . CYS A 1 73 ? -14.154 -0.090 28.568 1.00 93.31 73 CYS A C 1
ATOM 536 O O . CYS A 1 73 ? -13.856 1.095 28.662 1.00 93.31 73 CYS A O 1
ATOM 538 N N . GLU A 1 74 ? -13.434 -0.963 27.873 1.00 91.94 74 GLU A N 1
ATOM 539 C CA . GLU A 1 74 ? -12.212 -0.673 27.128 1.00 91.94 74 GLU A CA 1
ATOM 540 C C . GLU A 1 74 ? -12.451 -0.226 25.682 1.00 91.94 74 GLU A C 1
ATOM 542 O O . GLU A 1 74 ? -11.509 0.221 25.044 1.00 91.94 74 GLU A O 1
ATOM 547 N N . CYS A 1 75 ? -13.676 -0.361 25.169 1.00 92.06 75 CYS A N 1
ATOM 548 C CA . CYS A 1 75 ? -14.025 0.009 23.801 1.00 92.06 75 CYS A CA 1
ATOM 549 C C . CYS A 1 75 ? -14.965 1.208 23.807 1.00 92.06 75 CYS A C 1
ATOM 551 O O . CYS A 1 75 ? -15.953 1.201 24.544 1.00 92.06 75 CYS A O 1
ATOM 553 N N . ASP A 1 76 ? -14.687 2.190 22.956 1.00 90.69 76 ASP A N 1
ATOM 554 C CA . ASP A 1 76 ? -15.493 3.393 22.785 1.00 90.69 76 ASP A CA 1
ATOM 555 C C . ASP A 1 76 ? -15.713 3.654 21.294 1.00 90.69 76 ASP A C 1
ATOM 557 O O . ASP A 1 76 ? -14.762 3.890 20.552 1.00 90.69 76 ASP A O 1
ATOM 561 N N . ASP A 1 77 ? -16.968 3.624 20.840 1.00 89.81 77 ASP A N 1
ATOM 562 C CA . ASP A 1 77 ? -17.274 3.844 19.421 1.00 89.81 77 ASP A CA 1
ATOM 563 C C . ASP A 1 77 ? -16.881 5.246 18.928 1.00 89.81 77 ASP A C 1
ATOM 565 O O . ASP A 1 77 ? -16.739 5.460 17.724 1.00 89.81 77 ASP A O 1
ATOM 569 N N . ARG A 1 78 ? -16.662 6.203 19.841 1.00 87.38 78 ARG A N 1
ATOM 570 C CA . ARG A 1 78 ? -16.203 7.554 19.492 1.00 87.38 78 ARG A CA 1
ATOM 571 C C . ARG A 1 78 ? -14.796 7.574 18.903 1.00 87.38 78 ARG A C 1
ATOM 573 O O . ARG A 1 78 ? -14.461 8.522 18.206 1.00 87.38 78 ARG A O 1
ATOM 580 N N . GLU A 1 79 ? -13.998 6.533 19.137 1.00 87.69 79 GLU A N 1
ATOM 581 C CA . GLU A 1 79 ? -12.675 6.378 18.518 1.00 87.69 79 GLU A CA 1
ATOM 582 C C . GLU A 1 79 ? -12.757 6.205 16.995 1.00 87.69 79 GLU A C 1
ATOM 584 O O . GLU A 1 79 ? -11.794 6.489 16.290 1.00 87.69 79 GLU A O 1
ATOM 589 N N . CYS A 1 80 ? -13.910 5.771 16.484 1.00 90.19 80 CYS A N 1
ATOM 590 C CA . CYS A 1 80 ? -14.166 5.589 15.060 1.00 90.19 80 CYS A CA 1
ATOM 591 C C . CYS A 1 80 ? -14.882 6.786 14.411 1.00 90.19 80 CYS A C 1
ATOM 593 O O . CYS A 1 80 ? -15.316 6.673 13.262 1.00 90.19 80 CYS A O 1
ATOM 595 N N . ILE A 1 81 ? -15.081 7.895 15.136 1.00 89.62 81 ILE A N 1
ATOM 596 C CA . ILE A 1 81 ? -15.698 9.091 14.557 1.00 89.62 81 ILE A CA 1
ATOM 597 C C . ILE A 1 81 ? -14.749 9.685 13.521 1.00 89.62 81 ILE A C 1
ATOM 599 O O . ILE A 1 81 ? -13.536 9.811 13.723 1.00 89.62 81 ILE A O 1
ATOM 603 N N . ASP A 1 82 ? -15.318 10.018 12.378 1.00 87.25 82 ASP A N 1
ATOM 604 C CA . ASP A 1 82 ? -14.636 10.770 11.353 1.00 87.25 82 ASP A CA 1
ATOM 605 C C . ASP A 1 82 ? -14.680 12.277 11.647 1.00 87.25 82 ASP A C 1
ATOM 607 O O . ASP A 1 82 ? -15.714 12.812 12.041 1.00 87.25 82 ASP A O 1
ATOM 611 N N . ASP A 1 83 ? -13.541 12.953 11.486 1.00 84.75 83 ASP A N 1
ATOM 612 C CA . ASP A 1 83 ? -13.395 14.362 11.872 1.00 84.75 83 ASP A CA 1
ATOM 613 C C . ASP A 1 83 ? -14.077 15.305 10.867 1.00 84.75 83 ASP A C 1
ATOM 615 O O . ASP A 1 83 ? -14.409 16.436 11.219 1.00 84.75 83 ASP A O 1
ATOM 619 N N . GLU A 1 84 ? -14.288 14.858 9.623 1.00 84.94 84 GLU A N 1
ATOM 620 C CA . GLU A 1 84 ? -14.942 15.656 8.581 1.00 84.94 84 GLU A CA 1
ATOM 621 C C . GLU A 1 84 ? -16.464 15.505 8.616 1.00 84.94 84 GLU A C 1
ATOM 623 O O . GLU A 1 84 ? -17.194 16.487 8.472 1.00 84.94 84 GLU A O 1
ATOM 628 N N . THR A 1 85 ? -16.947 14.277 8.799 1.00 86.31 85 THR A N 1
ATOM 629 C CA . THR A 1 85 ? -18.381 13.956 8.764 1.00 86.31 85 THR A CA 1
ATOM 630 C C . THR A 1 85 ? -19.045 13.940 10.139 1.00 86.31 85 THR A C 1
ATOM 632 O O . THR A 1 85 ? -20.270 13.990 10.208 1.00 86.31 85 THR A O 1
ATOM 635 N N . GLU A 1 86 ? -18.270 13.904 11.229 1.00 86.81 86 GLU A N 1
ATOM 636 C CA . GLU A 1 86 ? -18.741 13.734 12.616 1.00 86.81 86 GLU A CA 1
ATOM 637 C C . GLU A 1 86 ? -19.540 12.429 12.849 1.00 86.81 86 GLU A C 1
ATOM 639 O O . GLU A 1 86 ? -20.219 12.261 13.869 1.00 86.81 86 GLU A O 1
ATOM 644 N N . GLU A 1 87 ? -19.437 11.469 11.925 1.00 89.56 87 GLU A N 1
ATOM 645 C CA . GLU A 1 87 ? -20.138 10.186 11.967 1.00 89.56 87 GLU A CA 1
ATOM 646 C C . GLU A 1 87 ? -19.189 9.028 12.303 1.00 89.56 87 GLU A C 1
ATOM 648 O O . GLU A 1 87 ? -18.010 9.022 11.951 1.00 89.56 87 GLU A O 1
ATOM 653 N N . ILE A 1 88 ? -19.710 8.006 12.989 1.00 90.38 88 ILE A N 1
ATOM 654 C CA . ILE A 1 88 ? -18.961 6.773 13.265 1.00 90.38 88 ILE A CA 1
ATOM 655 C C . ILE A 1 88 ? -18.811 5.999 11.958 1.00 90.38 88 ILE A C 1
ATOM 657 O O . ILE A 1 88 ? -19.817 5.631 11.347 1.00 90.38 88 ILE A O 1
ATOM 661 N N . CYS A 1 89 ? -17.567 5.719 11.561 1.00 92.62 89 CYS A N 1
ATOM 662 C CA . CYS A 1 89 ? -17.253 5.011 10.319 1.00 92.62 89 CYS A CA 1
ATOM 663 C C . CYS A 1 89 ? -17.952 5.626 9.089 1.00 92.62 89 CYS A C 1
ATOM 665 O O . CYS A 1 89 ? -18.505 4.887 8.268 1.00 92.62 89 CYS A O 1
ATOM 667 N N . THR A 1 90 ? -18.021 6.965 9.036 1.00 92.44 90 THR A N 1
ATOM 668 C CA . THR A 1 90 ? -18.641 7.742 7.943 1.00 92.44 90 THR A CA 1
ATOM 669 C C . THR A 1 90 ? -20.084 7.302 7.633 1.00 92.44 90 THR A C 1
ATOM 671 O O . THR A 1 90 ? -20.555 7.393 6.507 1.00 92.44 90 THR A O 1
ATOM 674 N N . GLY A 1 91 ? -20.781 6.715 8.615 1.00 92.75 91 GLY A N 1
ATOM 675 C CA . GLY A 1 91 ? -22.133 6.176 8.438 1.00 92.75 91 GLY A CA 1
ATOM 676 C C . GLY A 1 91 ? -22.215 4.883 7.610 1.00 92.75 91 GLY A C 1
ATOM 677 O O . GLY A 1 91 ? -23.306 4.345 7.421 1.00 92.75 91 GLY A O 1
ATOM 678 N N . HIS A 1 92 ? -21.081 4.342 7.161 1.00 93.19 92 HIS A N 1
ATOM 679 C CA . HIS A 1 92 ? -20.978 3.204 6.243 1.00 93.19 92 HIS A CA 1
ATOM 680 C C . HIS A 1 92 ? -20.331 1.971 6.879 1.00 93.19 92 HIS A C 1
ATOM 682 O O . HIS A 1 92 ? -19.778 1.102 6.199 1.00 93.19 92 HIS A O 1
ATOM 688 N N . GLY A 1 93 ? -20.400 1.863 8.202 1.00 92.62 93 GLY A N 1
ATOM 689 C CA . GLY A 1 93 ? -19.830 0.738 8.920 1.00 92.62 93 GLY A CA 1
ATOM 690 C C . GLY A 1 93 ? -20.227 0.688 10.384 1.00 92.62 93 GLY A C 1
ATOM 691 O O . GLY A 1 93 ? -20.992 1.504 10.895 1.00 92.62 93 GLY A O 1
ATOM 692 N N . LYS A 1 94 ? -19.690 -0.316 11.073 1.00 91.94 94 LYS A N 1
ATOM 693 C CA . LYS A 1 94 ? -19.815 -0.459 12.525 1.00 91.94 94 LYS A CA 1
ATOM 694 C C . LYS A 1 94 ? -18.444 -0.394 13.168 1.00 91.94 94 LYS A C 1
ATOM 696 O O . LYS A 1 94 ? -17.542 -1.116 12.750 1.00 91.94 94 LYS A O 1
ATOM 701 N N . CYS A 1 95 ? -18.313 0.424 14.205 1.00 91.38 95 CYS A N 1
ATOM 702 C CA . CYS A 1 95 ? -17.106 0.452 15.014 1.00 91.38 95 CYS A CA 1
ATOM 703 C C . CYS A 1 95 ? -17.059 -0.769 15.933 1.00 91.38 95 CYS A C 1
ATOM 705 O O . CYS A 1 95 ? -18.043 -1.134 16.577 1.00 91.38 95 CYS A O 1
ATOM 707 N N . TYR A 1 96 ? -15.896 -1.400 15.993 1.00 91.06 96 TYR A N 1
ATOM 708 C CA . TYR A 1 96 ? -15.585 -2.455 16.939 1.00 91.06 96 TYR A CA 1
ATOM 709 C C . TYR A 1 96 ? -14.235 -2.146 17.575 1.00 91.06 96 TYR A C 1
ATOM 711 O O . TYR A 1 96 ? -13.189 -2.497 17.030 1.00 91.06 96 TYR A O 1
ATOM 719 N N . CYS A 1 97 ? -14.277 -1.498 18.742 1.00 89.81 97 CYS A N 1
ATOM 720 C CA . CYS A 1 97 ? -13.102 -1.178 19.556 1.00 89.81 97 CYS A CA 1
ATOM 721 C C . CYS A 1 97 ? -11.985 -0.492 18.738 1.00 89.81 97 CYS A C 1
ATOM 723 O O . CYS A 1 97 ? -10.899 -1.050 18.562 1.00 89.81 97 CYS A O 1
ATOM 725 N N . GLY A 1 98 ? -12.304 0.661 18.144 1.00 88.12 98 GLY A N 1
ATOM 726 C CA . GLY A 1 98 ? -11.361 1.465 17.359 1.00 88.12 98 GLY A CA 1
ATOM 727 C C . GLY A 1 98 ? -11.141 1.011 15.911 1.00 88.12 98 GLY A C 1
ATOM 728 O O . GLY A 1 98 ? -10.315 1.591 15.219 1.00 88.12 98 GLY A O 1
ATOM 729 N N . ASN A 1 99 ? -11.856 -0.013 15.432 1.00 92.06 99 ASN A N 1
ATOM 730 C CA . ASN A 1 99 ? -11.758 -0.475 14.043 1.00 92.06 99 ASN A CA 1
ATOM 731 C C . ASN A 1 99 ? -13.126 -0.437 13.363 1.00 92.06 99 ASN A C 1
ATOM 733 O O . ASN A 1 99 ? -14.088 -1.007 13.887 1.00 92.06 99 ASN A O 1
ATOM 737 N N . CYS A 1 100 ? -13.212 0.168 12.181 1.00 92.69 100 CYS A N 1
ATOM 738 C CA . CYS A 1 100 ? -14.434 0.171 11.390 1.00 92.69 100 CYS A CA 1
ATOM 739 C C . CYS A 1 100 ? -14.575 -1.100 10.552 1.00 92.69 100 CYS A C 1
ATOM 741 O O . CYS A 1 100 ? -13.676 -1.517 9.826 1.00 92.69 100 CYS A O 1
ATOM 743 N N . TYR A 1 101 ? -15.746 -1.719 10.650 1.00 91.81 101 TYR A N 1
ATOM 744 C CA . TYR A 1 101 ? -16.149 -2.849 9.827 1.00 91.81 101 TYR A CA 1
ATOM 745 C C . TYR A 1 101 ? -17.171 -2.341 8.822 1.00 91.81 101 TYR A C 1
ATOM 747 O O . TYR A 1 101 ? -18.337 -2.126 9.165 1.00 91.81 101 TYR A O 1
ATOM 755 N N . CYS A 1 102 ? -16.695 -2.114 7.602 1.00 90.94 102 CYS A N 1
ATOM 756 C CA . CYS A 1 102 ? -17.456 -1.451 6.555 1.00 90.94 102 CYS A CA 1
ATOM 757 C C . CYS A 1 102 ? -18.574 -2.316 5.979 1.00 90.94 102 CYS A C 1
ATOM 759 O O . CYS A 1 102 ? -18.498 -3.549 5.930 1.00 90.94 102 CYS A O 1
ATOM 761 N N . GLU A 1 103 ? -19.621 -1.639 5.523 1.00 90.94 103 GLU A N 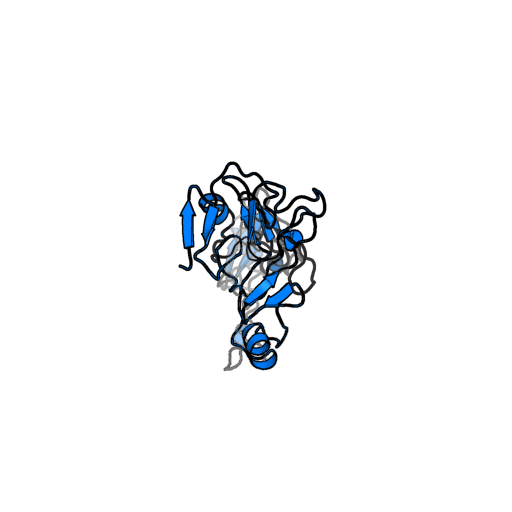1
ATOM 762 C CA . GLU A 1 103 ? -20.674 -2.227 4.714 1.00 90.94 103 GLU A CA 1
ATOM 763 C C . GLU A 1 103 ? -20.138 -2.673 3.345 1.00 90.94 103 GLU A C 1
ATOM 765 O O . GLU A 1 103 ? -19.051 -2.298 2.903 1.00 90.94 103 GLU A O 1
ATOM 770 N N . ALA A 1 104 ? -20.899 -3.522 2.654 1.00 84.25 104 ALA A N 1
ATOM 771 C CA . ALA A 1 104 ? -20.477 -4.044 1.360 1.00 84.25 104 ALA A CA 1
ATOM 772 C C . ALA A 1 104 ? -20.302 -2.907 0.334 1.00 84.25 104 ALA A C 1
ATOM 774 O O . ALA A 1 104 ? -21.239 -2.153 0.083 1.00 84.25 104 ALA A O 1
ATOM 775 N N . GLY A 1 105 ? -19.117 -2.831 -0.278 1.00 82.75 105 GLY A N 1
ATOM 776 C CA . GLY A 1 105 ? -18.748 -1.784 -1.240 1.00 82.75 105 GLY A CA 1
ATOM 777 C C . GLY A 1 105 ? -18.070 -0.562 -0.616 1.00 82.75 105 GLY A C 1
ATOM 778 O O . GLY A 1 105 ? -17.626 0.308 -1.360 1.00 82.75 105 GLY A O 1
ATOM 779 N N . TRP A 1 106 ? -17.952 -0.511 0.715 1.00 88.56 106 TRP A N 1
ATOM 780 C CA . TRP A 1 106 ? -17.235 0.536 1.440 1.00 88.56 106 TRP A CA 1
ATOM 781 C C . TRP A 1 106 ? -15.899 0.032 1.982 1.00 88.56 106 TRP A C 1
ATOM 783 O O . TRP A 1 106 ? -15.757 -1.122 2.397 1.00 88.56 106 TRP A O 1
ATOM 793 N N . HIS A 1 107 ? -14.904 0.909 1.944 1.00 83.56 107 HIS A N 1
ATOM 794 C CA . HIS A 1 107 ? -13.503 0.624 2.220 1.00 83.56 107 HIS A CA 1
ATOM 795 C C . HIS A 1 107 ? -12.831 1.836 2.875 1.00 83.56 107 HIS A C 1
ATOM 797 O O . HIS A 1 107 ? -13.378 2.934 2.863 1.00 83.56 107 HIS A O 1
ATOM 803 N N . GLY A 1 108 ? -11.626 1.634 3.405 1.00 81.81 108 GLY A N 1
ATOM 804 C CA . GLY A 1 108 ? -10.907 2.637 4.193 1.00 81.81 108 GLY A CA 1
ATOM 805 C C . GLY A 1 108 ? -10.948 2.316 5.681 1.00 81.81 108 GLY A C 1
ATOM 806 O O . GLY A 1 108 ? -11.680 1.420 6.111 1.00 81.81 108 GLY A O 1
ATOM 807 N N . ASP A 1 109 ? -10.140 3.030 6.457 1.00 85.06 109 ASP A N 1
ATOM 808 C CA . ASP A 1 109 ? -10.036 2.815 7.903 1.00 85.06 109 ASP A CA 1
ATOM 809 C C . ASP A 1 109 ? -11.279 3.331 8.638 1.00 85.06 109 ASP A C 1
ATOM 811 O O . ASP A 1 109 ? -11.622 2.818 9.706 1.00 85.06 109 ASP A O 1
ATOM 815 N N . LYS A 1 110 ? -11.984 4.301 8.041 1.00 90.12 110 LYS A N 1
ATOM 816 C CA . LYS A 1 110 ? -13.252 4.855 8.521 1.00 90.12 110 LYS A CA 1
ATOM 817 C C . LYS A 1 110 ? -14.417 4.594 7.557 1.00 90.12 110 LYS A C 1
ATOM 819 O O . LYS A 1 110 ? -15.496 5.117 7.784 1.00 90.12 110 LYS A O 1
ATOM 824 N N . CYS A 1 111 ? -14.261 3.719 6.560 1.00 90.81 111 CYS A N 1
ATOM 825 C CA . CYS A 1 111 ? -15.282 3.406 5.545 1.00 90.81 111 CYS A CA 1
ATOM 826 C C . CYS A 1 111 ? -15.663 4.585 4.634 1.00 90.81 111 CYS A C 1
ATOM 828 O O . CYS A 1 111 ? -16.807 4.706 4.207 1.00 90.81 111 CYS A O 1
ATOM 830 N N . GLU A 1 112 ? -14.697 5.436 4.321 1.00 89.50 112 GLU A N 1
ATOM 831 C CA . GLU A 1 112 ? -14.849 6.667 3.552 1.00 89.50 112 GLU A CA 1
ATOM 832 C C . GLU A 1 112 ? -14.819 6.465 2.021 1.00 89.50 112 GLU A C 1
ATOM 834 O O . GLU A 1 112 ? -15.227 7.347 1.265 1.00 89.50 112 GLU A O 1
ATOM 839 N N . PHE A 1 113 ? -14.375 5.299 1.536 1.00 86.88 113 PHE A N 1
ATOM 840 C CA . PHE A 1 113 ? -14.230 5.016 0.104 1.00 86.88 113 PHE A CA 1
ATOM 841 C C . PHE A 1 113 ? -15.281 4.032 -0.401 1.00 86.88 113 PHE A C 1
ATOM 843 O O . PHE A 1 113 ? -15.329 2.883 0.037 1.00 86.88 113 PHE A O 1
ATOM 850 N N . GLN A 1 114 ? -16.063 4.438 -1.401 1.00 89.94 114 GLN A N 1
ATOM 851 C CA . GLN A 1 114 ? -16.947 3.536 -2.134 1.00 89.94 114 GLN A CA 1
ATOM 852 C C . GLN A 1 114 ? -16.217 2.967 -3.357 1.00 89.94 114 GLN A C 1
ATOM 854 O O . GLN A 1 114 ? -15.830 3.717 -4.253 1.00 89.94 114 GLN A O 1
ATOM 859 N N . CYS A 1 115 ? -16.039 1.646 -3.412 1.00 85.88 115 CYS A N 1
ATOM 860 C CA . CYS A 1 115 ? -15.382 0.981 -4.536 1.00 85.88 115 CYS A CA 1
ATOM 861 C C . CYS A 1 115 ? -16.356 0.044 -5.264 1.00 85.88 115 CYS A C 1
ATOM 863 O O . CYS A 1 115 ? -17.009 -0.798 -4.650 1.00 85.88 115 CYS A O 1
ATOM 865 N N . ASP A 1 116 ? -16.372 0.109 -6.597 1.00 85.12 116 ASP A N 1
ATOM 866 C CA . ASP A 1 116 ? -17.192 -0.766 -7.455 1.00 85.12 116 ASP A CA 1
ATOM 867 C C . ASP A 1 116 ? -16.621 -2.190 -7.617 1.00 85.12 116 ASP A C 1
ATOM 869 O O . ASP A 1 116 ? -17.161 -3.014 -8.359 1.00 85.12 116 ASP A O 1
ATOM 873 N N . ILE A 1 117 ? -15.502 -2.488 -6.957 1.00 83.12 117 ILE A N 1
ATOM 874 C CA . ILE A 1 117 ? -14.769 -3.749 -7.091 1.00 83.12 117 ILE A CA 1
ATOM 875 C C . ILE A 1 117 ? -14.654 -4.476 -5.753 1.00 83.12 117 ILE A C 1
ATOM 877 O O . ILE A 1 117 ? -14.690 -3.879 -4.681 1.00 83.12 117 ILE A O 1
ATOM 881 N N . THR A 1 118 ? -14.509 -5.799 -5.805 1.00 82.56 118 THR A N 1
ATOM 882 C CA . THR A 1 118 ? -14.525 -6.628 -4.591 1.00 82.56 118 THR A CA 1
ATOM 883 C C . THR A 1 118 ? -13.238 -6.486 -3.757 1.00 82.56 118 THR A C 1
ATOM 885 O O . THR A 1 118 ? -12.168 -6.236 -4.319 1.00 82.56 118 THR A O 1
ATOM 888 N N . PRO A 1 119 ? -13.267 -6.762 -2.431 1.00 78.38 119 PRO A N 1
ATOM 889 C CA . PRO A 1 119 ? -12.064 -6.736 -1.586 1.00 78.38 119 PRO A CA 1
ATOM 890 C C . PRO A 1 119 ? -10.914 -7.609 -2.114 1.00 78.38 119 PRO A C 1
ATOM 892 O O . PRO A 1 119 ? -9.738 -7.273 -1.976 1.00 78.38 119 PRO A O 1
ATOM 895 N N . TRP A 1 120 ? -11.248 -8.743 -2.737 1.00 83.69 120 TRP A N 1
ATOM 896 C CA . TRP A 1 120 ? -10.259 -9.632 -3.341 1.00 83.69 120 TRP A CA 1
ATOM 897 C C . TRP A 1 120 ? -9.612 -9.017 -4.591 1.00 83.69 120 TRP A C 1
ATOM 899 O O . TRP A 1 120 ? -8.400 -9.140 -4.768 1.00 83.69 120 TRP A O 1
ATOM 909 N N . GLU A 1 121 ? -10.385 -8.328 -5.435 1.00 88.62 121 GLU A N 1
ATOM 910 C CA . GLU A 1 121 ? -9.857 -7.631 -6.614 1.00 88.62 121 GLU A CA 1
ATOM 911 C C . GLU A 1 121 ? -8.986 -6.439 -6.231 1.00 88.62 121 GLU A C 1
ATOM 913 O O . GLU A 1 121 ? -7.918 -6.276 -6.819 1.00 88.62 121 GLU A O 1
ATOM 918 N N . ILE A 1 122 ? -9.391 -5.666 -5.216 1.00 86.62 122 ILE A N 1
ATOM 919 C CA . ILE A 1 122 ? -8.584 -4.578 -4.642 1.00 86.62 122 ILE A CA 1
ATOM 920 C C . ILE A 1 122 ? -7.229 -5.130 -4.204 1.00 86.62 122 ILE A C 1
ATOM 922 O O . ILE A 1 122 ? -6.184 -4.674 -4.670 1.00 86.62 122 ILE A O 1
ATOM 926 N N . LYS A 1 123 ? -7.247 -6.186 -3.377 1.00 88.19 123 LYS A N 1
ATOM 927 C CA . LYS A 1 123 ? -6.022 -6.828 -2.897 1.00 88.19 123 LYS A CA 1
ATOM 928 C C . LYS A 1 123 ? -5.150 -7.287 -4.059 1.00 88.19 123 LYS A C 1
ATOM 930 O O . LYS A 1 123 ? -3.951 -7.042 -4.048 1.00 88.19 123 LYS A O 1
ATOM 935 N N . LYS A 1 124 ? -5.735 -7.941 -5.064 1.00 91.56 124 LYS A N 1
ATOM 936 C CA . LYS A 1 124 ? -4.992 -8.450 -6.218 1.00 91.56 124 LYS A CA 1
ATOM 937 C C . LYS A 1 124 ? -4.322 -7.330 -7.018 1.00 91.56 124 LYS A C 1
ATOM 939 O O . LYS A 1 124 ? -3.172 -7.506 -7.397 1.00 91.56 124 LYS A O 1
ATOM 944 N N . ARG A 1 125 ? -5.019 -6.218 -7.279 1.00 92.50 125 ARG A N 1
ATOM 945 C CA . ARG A 1 125 ? -4.482 -5.094 -8.068 1.00 92.50 125 ARG A CA 1
ATOM 946 C C . ARG A 1 125 ? -3.342 -4.371 -7.358 1.00 92.50 125 ARG A C 1
ATOM 948 O O . ARG A 1 125 ? -2.352 -4.053 -7.995 1.00 92.50 125 ARG A O 1
ATOM 955 N N . CYS A 1 126 ? -3.448 -4.198 -6.046 1.00 93.62 126 CYS A N 1
ATOM 956 C CA . CYS A 1 126 ? -2.417 -3.523 -5.265 1.00 93.62 126 CYS A CA 1
ATOM 957 C C . CYS A 1 126 ? -1.274 -4.440 -4.805 1.00 93.62 126 CYS A C 1
ATOM 959 O O . CYS A 1 126 ? -0.340 -3.959 -4.169 1.00 93.62 126 CYS A O 1
ATOM 961 N N . THR A 1 127 ? -1.342 -5.755 -5.046 1.00 94.19 127 THR A N 1
ATOM 962 C CA . THR A 1 127 ? -0.269 -6.671 -4.636 1.00 94.19 127 THR A CA 1
ATOM 963 C C . THR A 1 127 ? 0.869 -6.625 -5.654 1.00 94.19 127 THR A C 1
ATOM 965 O O . THR A 1 127 ? 0.723 -7.082 -6.786 1.00 94.19 127 THR A O 1
ATOM 968 N N . SER A 1 128 ? 2.015 -6.123 -5.216 1.00 91.12 128 SER A N 1
ATOM 969 C CA . SER A 1 128 ? 3.277 -6.090 -5.946 1.00 91.12 128 SER A CA 1
ATOM 970 C C . SER A 1 128 ? 3.832 -7.501 -6.221 1.00 91.12 128 SER A C 1
ATOM 972 O O . SER A 1 128 ? 3.475 -8.461 -5.527 1.00 91.12 128 SER A O 1
ATOM 974 N N . PRO A 1 129 ? 4.762 -7.666 -7.185 1.00 86.50 129 PRO A N 1
ATOM 975 C CA . PRO A 1 129 ? 5.393 -8.959 -7.484 1.00 86.50 129 PRO A CA 1
ATOM 976 C C . PRO A 1 129 ? 6.129 -9.606 -6.300 1.00 86.50 129 PRO A C 1
ATOM 978 O O . PRO A 1 129 ? 6.302 -10.823 -6.272 1.00 86.50 129 PRO A O 1
ATOM 981 N N . ASP A 1 130 ? 6.559 -8.804 -5.325 1.00 85.75 130 ASP A N 1
ATOM 982 C CA . ASP A 1 130 ? 7.190 -9.258 -4.082 1.00 85.75 130 ASP A CA 1
ATOM 983 C C . ASP A 1 130 ? 6.175 -9.689 -2.999 1.00 85.75 130 ASP A C 1
ATOM 985 O O . ASP A 1 130 ? 6.567 -10.093 -1.903 1.00 85.75 130 ASP A O 1
ATOM 989 N N . GLY A 1 131 ? 4.875 -9.632 -3.307 1.00 89.50 131 GLY A N 1
ATOM 990 C CA . GLY A 1 131 ? 3.775 -10.029 -2.431 1.00 89.50 131 GLY A CA 1
ATOM 991 C C . GLY A 1 131 ? 3.324 -8.956 -1.439 1.00 89.50 131 GLY A C 1
ATOM 992 O O . GLY A 1 131 ? 2.468 -9.245 -0.600 1.00 89.50 131 GLY A O 1
ATOM 993 N N . LYS A 1 132 ? 3.876 -7.739 -1.504 1.00 91.81 132 LYS A N 1
ATOM 994 C CA . LYS A 1 132 ? 3.485 -6.620 -0.634 1.00 91.81 132 LYS A CA 1
ATOM 995 C C . LYS A 1 132 ? 2.368 -5.797 -1.261 1.00 91.81 132 LYS A C 1
ATOM 997 O O . LYS A 1 132 ? 2.187 -5.812 -2.471 1.00 91.81 132 LYS A O 1
ATOM 1002 N N . ILE A 1 133 ? 1.623 -5.065 -0.440 1.00 91.44 133 ILE A N 1
ATOM 1003 C CA . ILE A 1 133 ? 0.630 -4.105 -0.934 1.00 91.44 133 ILE A CA 1
ATOM 1004 C C . ILE A 1 133 ? 1.354 -2.795 -1.243 1.00 91.44 133 ILE A C 1
ATOM 1006 O O . ILE A 1 133 ? 2.012 -2.247 -0.361 1.00 91.44 133 ILE A O 1
ATOM 1010 N N . CYS A 1 134 ? 1.271 -2.334 -2.493 1.00 92.81 134 CYS A N 1
ATOM 1011 C CA . CYS A 1 134 ? 1.923 -1.118 -2.985 1.00 92.81 134 CYS A CA 1
ATOM 1012 C C . CYS A 1 134 ? 3.405 -1.025 -2.574 1.00 92.81 134 CYS A C 1
ATOM 1014 O O . CYS A 1 134 ? 3.863 0.018 -2.110 1.00 92.81 134 CYS A O 1
ATOM 1016 N N . SER A 1 135 ? 4.140 -2.144 -2.637 1.00 90.81 135 SER A N 1
ATOM 1017 C CA . SER A 1 135 ? 5.548 -2.268 -2.220 1.00 90.81 135 SER A CA 1
ATOM 1018 C C . SER A 1 135 ? 5.868 -1.778 -0.792 1.00 90.81 135 SER A C 1
ATOM 1020 O O . SER A 1 135 ? 7.036 -1.563 -0.469 1.00 90.81 135 SER A O 1
ATOM 1022 N N . ASN A 1 136 ? 4.865 -1.621 0.086 1.00 89.25 136 ASN A N 1
ATOM 1023 C CA . ASN A 1 136 ? 4.943 -0.890 1.364 1.00 89.25 136 ASN A CA 1
ATOM 1024 C C . ASN A 1 136 ? 5.423 0.571 1.231 1.00 89.25 136 ASN A C 1
ATOM 1026 O O . ASN A 1 136 ? 5.991 1.128 2.169 1.00 89.25 136 ASN A O 1
ATOM 1030 N N . ARG A 1 137 ? 5.227 1.180 0.062 1.00 88.56 137 ARG A N 1
ATOM 1031 C CA . ARG A 1 137 ? 5.617 2.560 -0.268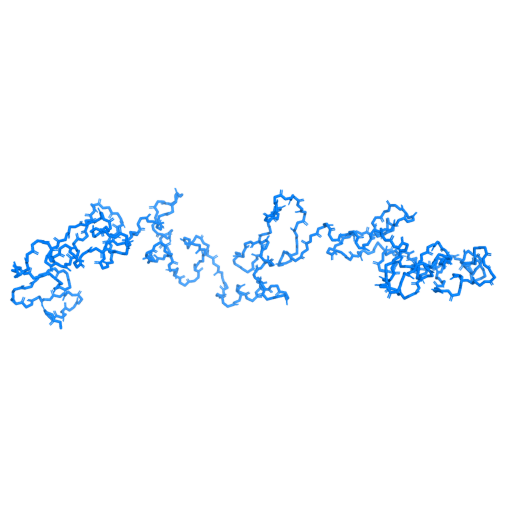 1.00 88.56 137 ARG A CA 1
ATOM 1032 C C . ARG A 1 137 ? 4.436 3.404 -0.738 1.00 88.56 137 ARG A C 1
ATOM 1034 O O . ARG A 1 137 ? 4.619 4.478 -1.295 1.00 88.56 137 ARG A O 1
ATOM 1041 N N . GLY A 1 138 ? 3.225 2.907 -0.542 1.00 89.75 138 GLY A N 1
ATOM 1042 C CA . GLY A 1 138 ? 2.007 3.580 -0.942 1.00 89.75 138 GLY A CA 1
ATOM 1043 C C . GLY A 1 138 ? 0.800 3.021 -0.214 1.00 89.75 138 GLY A C 1
ATOM 1044 O O . GLY A 1 138 ? 0.873 1.984 0.451 1.00 89.75 138 GLY A O 1
ATOM 1045 N N . THR A 1 139 ? -0.318 3.709 -0.382 1.00 89.06 139 THR A N 1
ATOM 1046 C CA . THR A 1 139 ? -1.620 3.316 0.152 1.00 89.06 139 THR A CA 1
ATOM 1047 C C . THR A 1 139 ? -2.502 2.811 -0.986 1.00 89.06 139 THR A C 1
ATOM 1049 O O . THR A 1 139 ? -2.593 3.442 -2.033 1.00 89.06 139 THR A O 1
ATOM 1052 N N . CYS A 1 140 ? -3.135 1.653 -0.800 1.00 89.69 140 CYS A N 1
ATOM 1053 C CA . CYS A 1 140 ? -4.040 1.057 -1.784 1.00 89.69 140 CYS A CA 1
ATOM 1054 C C . CYS A 1 140 ? -5.471 1.557 -1.567 1.00 89.69 140 CYS A C 1
ATOM 1056 O O . CYS A 1 140 ? -6.072 1.246 -0.539 1.00 89.69 140 CYS A O 1
ATOM 1058 N N . VAL A 1 141 ? -6.043 2.243 -2.556 1.00 87.88 141 VAL A N 1
ATOM 1059 C CA . VAL A 1 141 ? -7.430 2.726 -2.542 1.00 87.88 141 VAL A CA 1
ATOM 1060 C C . VAL A 1 141 ? -8.138 2.229 -3.798 1.00 87.88 141 VAL A C 1
ATOM 1062 O O . VAL A 1 141 ? -7.678 2.453 -4.910 1.00 87.88 141 VAL A O 1
ATOM 1065 N N . CYS A 1 142 ? -9.237 1.486 -3.637 1.00 87.38 142 CYS A N 1
ATOM 1066 C CA . CYS A 1 142 ? -10.027 0.919 -4.743 1.00 87.38 142 CYS A CA 1
ATOM 1067 C C . CYS A 1 142 ? -9.215 0.204 -5.848 1.00 87.38 142 CYS A C 1
ATOM 1069 O O . CYS A 1 142 ? -9.604 0.185 -7.016 1.00 87.38 142 CYS A O 1
ATOM 1071 N N . GLY A 1 143 ? -8.109 -0.448 -5.477 1.00 88.12 143 GLY A N 1
ATOM 1072 C CA . GLY A 1 143 ? -7.260 -1.188 -6.412 1.00 88.12 143 GLY A CA 1
ATOM 1073 C C . GLY A 1 143 ? -6.230 -0.330 -7.150 1.00 88.12 143 GLY A C 1
ATOM 1074 O O . GLY A 1 143 ? -5.628 -0.829 -8.098 1.00 88.12 143 GLY A O 1
ATOM 1075 N N . GLU A 1 144 ? -6.032 0.913 -6.724 1.00 91.38 144 GLU A N 1
ATOM 1076 C CA . GLU A 1 144 ? -5.005 1.830 -7.207 1.00 91.38 144 GLU A CA 1
ATOM 1077 C C . GLU A 1 144 ? -4.063 2.196 -6.054 1.00 91.38 144 GLU A C 1
ATOM 1079 O O . GLU A 1 144 ? -4.499 2.431 -4.926 1.00 91.38 144 GLU A O 1
ATOM 1084 N N . CYS A 1 145 ? -2.758 2.193 -6.317 1.00 92.94 145 CYS A N 1
ATOM 1085 C CA . CYS A 1 145 ? -1.758 2.555 -5.324 1.00 92.94 145 CYS A CA 1
ATOM 1086 C C . CYS A 1 145 ? -1.433 4.048 -5.413 1.00 92.94 145 CYS A C 1
ATOM 1088 O O . CYS A 1 145 ? -0.930 4.524 -6.426 1.00 92.94 145 CYS A O 1
ATOM 1090 N N . THR A 1 146 ? -1.655 4.779 -4.325 1.00 91.81 146 THR A N 1
ATOM 1091 C CA . THR A 1 146 ? -1.132 6.134 -4.137 1.00 91.81 146 THR A CA 1
ATOM 1092 C C . THR A 1 146 ? 0.246 6.041 -3.496 1.00 91.81 146 THR A C 1
ATOM 1094 O O . THR A 1 146 ? 0.360 5.702 -2.316 1.00 91.81 146 THR A O 1
ATOM 1097 N N . CYS A 1 147 ? 1.296 6.301 -4.271 1.00 90.50 147 CYS A N 1
ATOM 1098 C CA . CYS A 1 147 ? 2.673 6.224 -3.793 1.00 90.50 147 CYS A CA 1
ATOM 1099 C C . CYS A 1 147 ? 3.032 7.409 -2.893 1.00 90.50 147 CYS A C 1
ATOM 1101 O O . CYS A 1 147 ? 2.555 8.524 -3.090 1.00 90.50 147 CYS A O 1
ATOM 1103 N N . HIS A 1 148 ? 3.849 7.147 -1.877 1.00 87.19 148 HIS A N 1
ATOM 1104 C CA . HIS A 1 148 ? 4.371 8.164 -0.976 1.00 87.19 148 HIS A CA 1
ATOM 1105 C C . HIS A 1 148 ? 5.761 8.590 -1.449 1.00 87.19 148 HIS A C 1
ATOM 1107 O O . HIS A 1 148 ? 6.631 7.741 -1.612 1.00 87.19 148 HIS A O 1
ATOM 1113 N N . ASP A 1 149 ? 5.983 9.896 -1.598 1.00 72.19 149 ASP A N 1
ATOM 1114 C CA . ASP A 1 149 ? 7.261 10.461 -2.074 1.00 72.19 149 ASP A CA 1
ATOM 1115 C C . ASP A 1 149 ? 8.396 10.389 -1.033 1.00 72.19 149 ASP A C 1
ATOM 1117 O O . ASP A 1 149 ? 9.543 10.750 -1.305 1.00 72.19 149 ASP A O 1
ATOM 1121 N N . VAL A 1 150 ? 8.083 9.956 0.192 1.00 71.25 150 VAL A N 1
ATOM 1122 C CA . VAL A 1 150 ? 9.016 9.906 1.319 1.00 71.25 150 VAL A CA 1
ATOM 1123 C C . VAL A 1 150 ? 9.187 8.457 1.756 1.00 71.25 150 VAL A C 1
ATOM 1125 O O . VAL A 1 150 ? 8.243 7.813 2.219 1.00 71.25 150 VAL A O 1
ATOM 1128 N N . ASP A 1 151 ? 10.408 7.942 1.624 1.00 64.81 151 ASP A N 1
ATOM 1129 C CA . ASP A 1 151 ? 10.774 6.630 2.162 1.00 64.81 151 ASP A CA 1
ATOM 1130 C C . ASP A 1 151 ? 10.776 6.673 3.709 1.00 64.81 151 ASP A C 1
ATOM 1132 O O . ASP A 1 151 ? 11.027 7.735 4.285 1.00 64.81 151 ASP A O 1
ATOM 1136 N N . PRO A 1 152 ? 10.558 5.552 4.425 1.00 59.56 152 PRO A N 1
ATOM 1137 C CA . PRO A 1 152 ? 10.712 5.478 5.883 1.00 59.56 152 PRO A CA 1
ATOM 1138 C C . PRO A 1 152 ? 12.024 6.052 6.456 1.00 59.56 152 PRO A C 1
ATOM 1140 O O . PRO A 1 152 ? 12.079 6.345 7.651 1.00 59.56 152 PRO A O 1
ATOM 1143 N N . THR A 1 153 ? 13.080 6.213 5.648 1.00 67.38 153 THR A N 1
ATOM 1144 C CA . THR A 1 153 ? 14.329 6.891 6.047 1.00 67.38 153 THR A CA 1
ATOM 1145 C C . THR A 1 153 ? 14.247 8.422 6.086 1.00 67.38 153 THR A C 1
ATOM 1147 O O . THR A 1 153 ? 15.153 9.052 6.631 1.00 67.38 153 THR A O 1
ATOM 1150 N N . GLY A 1 154 ? 13.189 9.027 5.539 1.00 63.22 154 GLY A N 1
ATOM 1151 C CA . GLY A 1 154 ? 13.009 10.479 5.434 1.00 63.22 154 GLY A CA 1
ATOM 1152 C C . GLY A 1 154 ? 13.651 11.118 4.199 1.00 63.22 154 GLY A C 1
ATOM 1153 O O . GLY A 1 154 ? 13.600 12.340 4.057 1.00 63.22 154 GLY A O 1
ATOM 1154 N N . ASP A 1 155 ? 14.236 10.316 3.306 1.00 65.31 155 ASP A N 1
ATOM 1155 C CA . ASP A 1 155 ? 14.733 10.798 2.018 1.00 65.31 155 ASP A CA 1
ATOM 1156 C C . ASP A 1 155 ? 13.587 10.881 1.006 1.00 65.31 155 ASP A C 1
ATOM 1158 O O . ASP A 1 155 ? 12.830 9.923 0.822 1.00 65.31 155 ASP A O 1
ATOM 1162 N N . TRP A 1 156 ? 13.506 12.021 0.324 1.00 64.62 156 TRP A N 1
ATOM 1163 C CA . TRP A 1 156 ? 12.593 12.236 -0.794 1.00 64.62 156 TRP A CA 1
ATOM 1164 C C . TRP A 1 156 ? 13.069 11.454 -2.021 1.00 64.62 156 TRP A C 1
ATOM 1166 O O . TRP A 1 156 ? 14.252 11.500 -2.372 1.00 64.62 156 TRP A O 1
ATOM 1176 N N . GLY A 1 157 ? 12.152 10.747 -2.674 1.00 68.81 157 GLY A N 1
ATOM 1177 C CA . GLY A 1 157 ? 12.408 10.054 -3.930 1.00 68.81 157 GLY A CA 1
ATOM 1178 C C . GLY A 1 157 ? 11.146 9.973 -4.778 1.00 68.81 157 GLY A C 1
ATOM 1179 O O . GLY A 1 157 ? 10.050 9.831 -4.245 1.00 68.81 157 GLY A O 1
ATOM 1180 N N . ASP A 1 158 ? 11.313 10.037 -6.097 1.00 75.56 158 ASP A N 1
ATOM 1181 C CA . ASP A 1 158 ? 10.216 9.877 -7.049 1.00 75.56 158 ASP A CA 1
ATOM 1182 C C . ASP A 1 158 ? 9.814 8.391 -7.093 1.00 75.56 158 ASP A C 1
ATOM 1184 O O . ASP A 1 158 ? 10.393 7.580 -7.827 1.00 75.56 158 ASP A O 1
ATOM 1188 N N . ILE A 1 159 ? 8.879 8.008 -6.213 1.00 84.75 159 ILE A N 1
ATOM 1189 C CA . ILE A 1 159 ? 8.349 6.645 -6.102 1.00 84.75 159 ILE A CA 1
ATOM 1190 C C . ILE A 1 159 ? 7.101 6.529 -6.969 1.00 84.75 159 ILE A C 1
ATOM 1192 O O . ILE A 1 159 ? 6.132 7.263 -6.800 1.00 84.75 159 ILE A O 1
ATOM 1196 N N . HIS A 1 160 ? 7.103 5.574 -7.894 1.00 85.88 160 HIS A N 1
ATOM 1197 C CA . HIS A 1 160 ? 6.033 5.435 -8.878 1.00 85.88 160 HIS A CA 1
ATOM 1198 C C . HIS A 1 160 ? 5.847 3.976 -9.328 1.00 85.88 160 HIS A C 1
ATOM 1200 O O . HIS A 1 160 ? 6.521 3.062 -8.845 1.00 85.88 160 HIS A O 1
ATOM 1206 N N . GLY A 1 161 ? 4.927 3.758 -10.269 1.00 86.00 161 GLY A N 1
ATOM 1207 C CA . GLY A 1 161 ? 4.533 2.435 -10.765 1.00 86.00 161 GLY A CA 1
ATOM 1208 C C . GLY A 1 161 ? 3.171 2.005 -10.226 1.00 86.00 161 GLY A C 1
ATOM 1209 O O . GLY A 1 161 ? 2.682 2.566 -9.246 1.00 86.00 161 GLY A O 1
ATOM 1210 N N . ASP A 1 162 ? 2.563 1.003 -10.862 1.00 89.38 162 ASP A N 1
ATOM 1211 C CA . ASP A 1 162 ? 1.201 0.544 -10.536 1.00 89.38 162 ASP A CA 1
ATOM 1212 C C . ASP A 1 162 ? 1.089 0.054 -9.085 1.00 89.38 162 ASP A C 1
ATOM 1214 O O . ASP A 1 162 ? 0.016 0.088 -8.482 1.00 89.38 162 ASP A O 1
ATOM 1218 N N . THR A 1 163 ? 2.207 -0.404 -8.516 1.00 92.19 163 THR A N 1
ATOM 1219 C CA . THR A 1 163 ? 2.297 -0.881 -7.138 1.00 92.19 163 THR A CA 1
ATOM 1220 C C . THR A 1 163 ? 3.448 -0.229 -6.362 1.00 92.19 163 THR A C 1
ATOM 1222 O O . THR A 1 163 ? 3.980 -0.830 -5.425 1.00 92.19 163 THR A O 1
ATOM 1225 N N . CYS A 1 164 ? 3.843 0.994 -6.734 1.0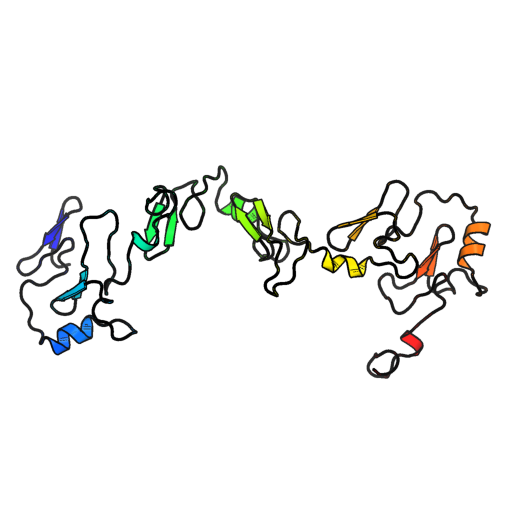0 90.69 164 CYS A N 1
ATOM 1226 C CA . CYS A 1 164 ? 4.924 1.765 -6.096 1.00 90.69 164 CYS A CA 1
ATOM 1227 C C . CYS A 1 164 ? 6.274 1.030 -6.025 1.00 90.69 164 CYS A C 1
ATOM 1229 O O . CYS A 1 164 ? 7.054 1.196 -5.083 1.00 90.69 164 CYS A O 1
ATOM 1231 N N . GLU A 1 165 ? 6.538 0.165 -7.002 1.00 86.19 165 GLU A N 1
ATOM 1232 C CA . GLU A 1 165 ? 7.745 -0.656 -7.071 1.00 86.19 165 GLU A CA 1
ATOM 1233 C C . GLU A 1 165 ? 8.979 0.115 -7.557 1.00 86.19 165 GLU A C 1
ATOM 1235 O O . GLU A 1 165 ? 10.111 -0.342 -7.370 1.00 86.19 165 GLU A O 1
ATOM 1240 N N . CYS A 1 166 ? 8.775 1.281 -8.169 1.00 85.00 166 CYS A N 1
ATOM 1241 C CA . CYS A 1 166 ? 9.838 2.075 -8.758 1.00 85.00 166 CYS A CA 1
ATOM 1242 C C . CYS A 1 166 ? 10.276 3.200 -7.837 1.00 85.00 166 CYS A C 1
ATOM 1244 O O . CYS A 1 166 ? 9.485 3.788 -7.113 1.00 85.00 166 CYS A O 1
ATOM 1246 N N . ASP A 1 167 ? 11.574 3.468 -7.877 1.00 82.12 167 ASP A N 1
ATOM 1247 C CA . ASP A 1 167 ? 12.240 4.526 -7.131 1.00 82.12 167 ASP A CA 1
ATOM 1248 C C . ASP A 1 167 ? 13.400 5.001 -7.998 1.00 82.12 167 ASP A C 1
ATOM 1250 O O . ASP A 1 167 ? 14.291 4.208 -8.332 1.00 82.12 167 ASP A O 1
ATOM 1254 N N . GLU A 1 168 ? 13.370 6.264 -8.417 1.00 70.44 168 GLU A N 1
ATOM 1255 C CA . GLU A 1 168 ? 14.356 6.817 -9.350 1.00 70.44 168 GLU A CA 1
ATOM 1256 C C . GLU A 1 168 ? 15.796 6.817 -8.801 1.00 70.44 168 GLU A C 1
ATOM 1258 O O . GLU A 1 168 ? 16.756 6.836 -9.577 1.00 70.44 168 GLU A O 1
ATOM 1263 N N . ARG A 1 169 ? 16.011 6.625 -7.489 1.00 70.75 169 ARG A N 1
ATOM 1264 C CA . ARG A 1 169 ? 17.358 6.374 -6.930 1.00 70.75 169 ARG A CA 1
ATOM 1265 C C . ARG A 1 169 ? 17.995 5.097 -7.498 1.00 70.75 169 ARG A C 1
ATOM 1267 O O . ARG A 1 169 ? 19.224 4.993 -7.590 1.00 70.75 169 ARG A O 1
ATOM 1274 N N . ASN A 1 170 ? 17.182 4.145 -7.963 1.00 72.19 170 ASN A N 1
ATOM 1275 C CA . ASN A 1 170 ? 17.646 2.921 -8.622 1.00 72.19 170 ASN A CA 1
ATOM 1276 C C . ASN A 1 170 ? 18.217 3.162 -10.031 1.00 72.19 170 ASN A C 1
ATOM 1278 O O . ASN A 1 170 ? 18.846 2.267 -10.604 1.00 72.19 170 ASN A O 1
ATOM 1282 N N . CYS A 1 171 ? 18.097 4.373 -10.583 1.00 76.00 171 CYS A N 1
ATOM 1283 C CA . CYS A 1 171 ? 18.673 4.726 -11.881 1.00 76.00 171 CYS A CA 1
ATOM 1284 C C . CYS A 1 171 ? 20.205 4.759 -11.891 1.00 76.00 171 CYS A C 1
ATOM 1286 O O . CYS A 1 171 ? 20.823 4.748 -12.956 1.00 76.00 171 CYS A O 1
ATOM 1288 N N . LYS A 1 172 ? 20.858 4.684 -10.725 1.00 75.75 172 LYS A N 1
ATOM 1289 C CA . LYS A 1 172 ? 22.318 4.547 -10.635 1.00 75.75 172 LYS A CA 1
ATOM 1290 C C . LYS A 1 172 ? 22.860 3.341 -11.414 1.00 75.75 172 LYS A C 1
ATOM 1292 O O . LYS A 1 172 ? 23.977 3.400 -11.920 1.00 75.75 172 LYS A O 1
ATOM 1297 N N . ALA A 1 173 ? 22.081 2.266 -11.558 1.00 73.00 173 ALA A N 1
ATOM 1298 C CA . ALA A 1 173 ? 22.486 1.096 -12.343 1.00 73.00 173 ALA A CA 1
ATOM 1299 C C . ALA A 1 173 ? 22.631 1.395 -13.851 1.00 73.00 173 ALA A C 1
ATOM 1301 O O . ALA A 1 173 ? 23.454 0.779 -14.535 1.00 73.00 173 ALA A O 1
ATOM 1302 N N . VAL A 1 174 ? 21.858 2.355 -14.367 1.00 75.88 174 VAL A N 1
ATOM 1303 C CA . VAL A 1 174 ? 21.863 2.760 -15.782 1.00 75.88 174 VAL A CA 1
ATOM 1304 C C . VAL A 1 174 ? 22.647 4.040 -16.050 1.00 75.88 174 VAL A C 1
ATOM 1306 O O . VAL A 1 174 ? 22.726 4.480 -17.196 1.00 75.88 174 VAL A O 1
ATOM 1309 N N . TYR A 1 175 ? 23.271 4.608 -15.019 1.00 80.50 175 TYR A N 1
ATOM 1310 C CA . TYR A 1 175 ? 24.259 5.661 -15.190 1.00 80.50 175 TYR A CA 1
ATOM 1311 C C . TYR A 1 175 ? 25.430 5.145 -16.038 1.00 80.50 175 TYR A C 1
ATOM 1313 O O . TYR A 1 175 ? 25.969 4.046 -15.820 1.00 80.50 175 TYR A O 1
ATOM 1321 N N . ASP A 1 176 ? 25.801 5.930 -17.039 1.00 72.62 176 ASP A N 1
ATOM 1322 C CA . ASP A 1 176 ? 26.955 5.698 -17.886 1.00 72.62 176 ASP A CA 1
ATOM 1323 C C . ASP A 1 176 ? 28.016 6.753 -17.571 1.00 72.62 176 ASP A C 1
ATOM 1325 O O . ASP A 1 176 ? 27.875 7.935 -17.875 1.00 72.62 176 ASP A O 1
ATOM 1329 N N . ARG A 1 177 ? 29.110 6.298 -16.952 1.00 74.44 177 ARG A N 1
ATOM 1330 C CA . ARG A 1 177 ? 30.234 7.152 -16.556 1.00 74.44 177 ARG A CA 1
ATOM 1331 C C . ARG A 1 177 ? 30.905 7.832 -17.756 1.00 74.44 177 ARG A C 1
ATOM 1333 O O . ARG A 1 177 ? 31.565 8.845 -17.566 1.00 74.44 177 ARG A O 1
ATOM 1340 N N . TYR A 1 178 ? 30.799 7.279 -18.966 1.00 71.56 178 TYR A N 1
ATOM 1341 C CA . TYR A 1 178 ? 31.501 7.822 -20.133 1.00 71.56 178 TYR A CA 1
ATOM 1342 C C . TYR A 1 178 ? 30.738 8.945 -20.822 1.00 71.56 178 TYR A C 1
ATOM 1344 O O . TYR A 1 178 ? 31.367 9.874 -21.324 1.00 71.56 178 TYR A O 1
ATOM 1352 N N . SER A 1 179 ? 29.410 8.859 -20.859 1.00 72.44 179 SER A N 1
ATOM 1353 C CA . SER A 1 179 ? 28.566 9.966 -21.311 1.00 72.44 179 SER A CA 1
ATOM 1354 C C . SER A 1 179 ? 28.260 10.960 -20.190 1.00 72.44 179 SER A C 1
ATOM 1356 O O . SER A 1 179 ? 27.757 12.033 -20.484 1.00 72.44 179 SER A O 1
ATOM 1358 N N . ASP A 1 180 ? 28.560 10.598 -18.937 1.00 79.56 180 ASP A N 1
ATOM 1359 C CA . ASP A 1 180 ? 28.144 11.322 -17.729 1.00 79.56 180 ASP A CA 1
ATOM 1360 C C . ASP A 1 180 ? 26.624 11.556 -17.683 1.00 79.56 180 ASP A C 1
ATOM 1362 O O . ASP A 1 180 ? 26.136 12.579 -17.221 1.00 79.56 180 ASP A O 1
ATOM 1366 N N . ASP A 1 181 ? 25.870 10.574 -18.183 1.00 82.38 181 ASP A N 1
ATOM 1367 C CA . ASP A 1 181 ? 24.422 10.656 -18.365 1.00 82.38 181 ASP A CA 1
ATOM 1368 C C . ASP A 1 181 ? 23.757 9.332 -17.973 1.00 82.38 181 ASP A C 1
ATOM 1370 O O . ASP A 1 181 ? 24.343 8.246 -18.064 1.00 82.38 181 ASP A O 1
ATOM 1374 N N . PHE A 1 182 ? 22.488 9.401 -17.578 1.00 85.19 182 PHE A N 1
ATOM 1375 C CA . PHE A 1 182 ? 21.642 8.216 -17.454 1.00 85.19 182 PHE A CA 1
ATOM 1376 C C . PHE A 1 182 ? 21.197 7.753 -18.838 1.00 85.19 182 PHE A C 1
ATOM 1378 O O . PHE A 1 182 ? 20.872 8.571 -19.701 1.00 85.19 182 PHE A O 1
ATOM 1385 N N . CYS A 1 183 ? 21.172 6.436 -19.061 1.00 87.88 183 CYS A N 1
ATOM 1386 C CA . CYS A 1 183 ? 20.746 5.871 -20.343 1.00 87.88 183 CYS A CA 1
ATOM 1387 C C . CYS A 1 183 ? 21.513 6.453 -21.542 1.00 87.88 183 CYS A C 1
ATOM 1389 O O . CYS A 1 183 ? 20.926 6.714 -22.597 1.00 87.88 183 CYS A O 1
ATOM 1391 N N . SER A 1 184 ? 22.809 6.719 -21.336 1.00 87.25 184 SER A N 1
ATOM 1392 C CA . SER A 1 184 ? 23.727 7.310 -22.313 1.00 87.25 184 SER A CA 1
ATOM 1393 C C . SER A 1 184 ? 23.182 8.587 -22.992 1.00 87.25 184 SER A C 1
ATOM 1395 O O . SER A 1 184 ? 23.542 8.876 -24.128 1.00 87.25 184 SER A O 1
ATOM 1397 N N . GLY A 1 185 ? 22.262 9.324 -22.345 1.00 88.25 185 GLY A N 1
ATOM 1398 C CA . GLY A 1 185 ? 21.576 10.513 -22.893 1.00 88.25 185 GLY A CA 1
ATOM 1399 C C . GLY A 1 185 ? 20.477 10.209 -23.935 1.00 88.25 185 GLY A C 1
ATOM 1400 O O . GLY A 1 185 ? 19.757 11.096 -24.422 1.00 88.25 185 GLY A O 1
ATOM 1401 N N . HIS A 1 186 ? 20.302 8.931 -24.270 1.00 91.06 186 HIS A N 1
ATOM 1402 C CA . HIS A 1 186 ? 19.444 8.433 -25.345 1.00 91.06 186 HIS A CA 1
ATOM 1403 C C . HIS A 1 186 ? 18.200 7.695 -24.845 1.00 91.06 186 HIS A C 1
ATOM 1405 O O . HIS A 1 186 ? 17.498 7.057 -25.629 1.00 91.06 186 HIS A O 1
ATOM 1411 N N . GLY A 1 187 ? 17.873 7.829 -23.565 1.00 90.12 187 GLY A N 1
ATOM 1412 C CA . GLY A 1 187 ? 16.657 7.278 -22.986 1.00 90.12 187 GLY A CA 1
ATOM 1413 C C . GLY A 1 187 ? 16.246 7.999 -21.716 1.00 90.12 187 GLY A C 1
ATOM 1414 O O . GLY A 1 187 ? 16.949 8.890 -21.243 1.00 90.12 187 GLY A O 1
ATOM 1415 N N . GLN A 1 188 ? 15.098 7.602 -21.186 1.00 87.81 188 GLN A N 1
ATOM 1416 C CA . GLN A 1 188 ? 14.657 7.974 -19.848 1.00 87.81 188 GLN A CA 1
ATOM 1417 C C . GLN A 1 188 ? 14.785 6.753 -18.941 1.00 87.81 188 GLN A C 1
ATOM 1419 O O . GLN A 1 188 ? 14.502 5.631 -19.367 1.00 87.81 188 GLN A O 1
ATOM 1424 N N . CYS A 1 189 ? 15.275 6.951 -17.719 1.00 84.19 189 CYS A N 1
ATOM 1425 C CA . CYS A 1 189 ? 15.304 5.869 -16.751 1.00 84.19 189 CYS A CA 1
ATOM 1426 C C . CYS A 1 189 ? 13.913 5.703 -16.142 1.00 84.19 189 CYS A C 1
ATOM 1428 O O . CYS A 1 189 ? 13.362 6.661 -15.621 1.00 84.19 189 CYS A O 1
ATOM 1430 N N . ASN A 1 190 ? 13.392 4.483 -16.177 1.00 81.50 190 ASN A N 1
ATOM 1431 C CA . ASN A 1 190 ? 12.156 4.077 -15.535 1.00 81.50 190 ASN A CA 1
ATOM 1432 C C . ASN A 1 190 ? 12.450 2.811 -14.729 1.00 81.50 190 ASN A C 1
ATOM 1434 O O . ASN A 1 190 ? 12.818 1.774 -15.287 1.00 81.50 190 ASN A O 1
ATOM 1438 N N . CYS A 1 191 ? 12.334 2.887 -13.402 1.00 80.50 191 CYS A N 1
ATOM 1439 C CA . CYS A 1 191 ? 12.518 1.727 -12.522 1.00 80.50 191 CYS A CA 1
ATOM 1440 C C . CYS A 1 191 ? 13.901 1.039 -12.634 1.00 80.50 191 CYS A C 1
ATOM 1442 O O . CYS A 1 191 ? 14.013 -0.187 -12.592 1.00 80.50 191 CYS A O 1
ATOM 1444 N N . GLY A 1 192 ? 14.977 1.808 -12.844 1.00 78.44 192 GLY A N 1
ATOM 1445 C CA . GLY A 1 192 ? 16.325 1.248 -13.033 1.00 78.44 192 GLY A CA 1
ATOM 1446 C C . GLY A 1 192 ? 16.560 0.591 -14.402 1.00 78.44 192 GLY A C 1
ATOM 1447 O O . GLY A 1 192 ? 17.574 -0.082 -14.598 1.00 78.44 192 GLY A O 1
ATOM 1448 N N . ARG A 1 193 ? 15.651 0.790 -15.364 1.00 85.12 193 ARG A N 1
ATOM 1449 C CA . ARG A 1 193 ? 15.784 0.372 -16.764 1.00 85.12 193 ARG A CA 1
ATOM 1450 C C . ARG A 1 193 ? 15.672 1.585 -17.683 1.00 85.12 193 ARG A C 1
ATOM 1452 O O . ARG A 1 193 ? 14.968 2.532 -17.370 1.00 85.12 193 ARG A O 1
ATOM 1459 N N . CYS A 1 194 ? 16.346 1.552 -18.827 1.00 88.69 194 CYS A N 1
ATOM 1460 C CA . CYS A 1 194 ? 16.223 2.611 -19.818 1.00 88.69 194 CYS A CA 1
ATOM 1461 C C . CYS A 1 194 ? 15.122 2.341 -20.840 1.00 88.69 194 CYS A C 1
ATOM 1463 O O . CYS A 1 194 ? 15.144 1.309 -21.517 1.00 88.69 194 CYS A O 1
ATOM 1465 N N . ASP A 1 195 ? 14.242 3.322 -21.013 1.00 91.06 195 ASP A N 1
ATOM 1466 C CA . ASP A 1 195 ? 13.354 3.430 -22.161 1.00 91.06 195 ASP A CA 1
ATOM 1467 C C . ASP A 1 195 ? 14.027 4.284 -23.233 1.00 91.06 195 ASP A C 1
ATOM 1469 O O . ASP A 1 195 ? 14.152 5.507 -23.125 1.00 91.06 195 ASP A O 1
ATOM 1473 N N . CYS A 1 196 ? 14.534 3.605 -24.260 1.00 93.25 196 CYS A N 1
ATOM 1474 C CA . CYS A 1 196 ? 15.321 4.237 -25.309 1.00 93.25 196 CYS A CA 1
ATOM 1475 C C . CYS A 1 196 ? 14.457 5.053 -26.263 1.00 93.25 196 CYS A C 1
ATOM 1477 O O . CYS A 1 196 ? 13.412 4.595 -26.730 1.00 93.25 196 CYS A O 1
ATOM 1479 N N . LYS A 1 197 ? 14.961 6.236 -26.622 1.00 93.88 197 LYS A N 1
ATOM 1480 C CA . LYS A 1 197 ? 14.412 7.066 -27.696 1.00 93.88 197 LYS A CA 1
ATOM 1481 C C . LYS A 1 197 ? 14.433 6.295 -29.019 1.00 93.88 197 LYS A C 1
ATOM 1483 O O . LYS A 1 197 ? 15.231 5.373 -29.219 1.00 93.88 197 LYS A O 1
ATOM 1488 N N . GLU A 1 198 ? 13.563 6.694 -29.944 1.00 93.25 198 GLU A N 1
ATOM 1489 C CA . GLU A 1 198 ? 13.503 6.088 -31.273 1.00 93.25 198 GLU A CA 1
ATOM 1490 C C . GLU A 1 198 ? 14.886 6.111 -31.947 1.00 93.25 198 GLU A C 1
ATOM 1492 O O . GLU A 1 198 ? 15.611 7.105 -31.897 1.00 93.25 198 GLU A O 1
ATOM 1497 N N . GLY A 1 199 ? 15.277 4.981 -32.538 1.00 90.00 199 GLY A N 1
ATOM 1498 C CA . GLY A 1 199 ? 16.595 4.820 -33.151 1.00 90.00 199 GLY A CA 1
ATOM 1499 C C . GLY A 1 199 ? 17.708 4.360 -32.205 1.00 90.00 199 GLY A C 1
ATOM 1500 O O . GLY A 1 199 ? 18.799 4.101 -32.700 1.00 90.00 199 GLY A O 1
ATOM 1501 N N . TRP A 1 200 ? 17.446 4.159 -30.908 1.00 91.94 200 TRP A N 1
ATOM 1502 C CA . TRP A 1 200 ? 18.422 3.644 -29.936 1.00 91.94 200 TRP A CA 1
ATOM 1503 C C . TRP A 1 200 ? 18.017 2.285 -29.340 1.00 91.94 200 TRP A C 1
ATOM 1505 O O . TRP A 1 200 ? 16.858 1.855 -29.405 1.00 91.94 200 TRP A O 1
ATOM 1515 N N . THR A 1 201 ? 19.004 1.544 -28.841 1.00 89.56 201 THR A N 1
ATOM 1516 C CA . THR A 1 201 ? 18.873 0.201 -28.266 1.00 89.56 201 THR A CA 1
ATOM 1517 C C . THR A 1 201 ? 20.027 -0.091 -27.299 1.00 89.56 201 THR A C 1
ATOM 1519 O O . THR A 1 201 ? 20.970 0.687 -27.190 1.00 89.56 201 THR A O 1
ATOM 1522 N N . GLY A 1 202 ? 19.962 -1.222 -26.600 1.00 85.06 202 GLY A N 1
ATOM 1523 C CA . GLY A 1 202 ? 20.896 -1.582 -25.532 1.00 85.06 202 GLY A CA 1
ATOM 1524 C C . GLY A 1 202 ? 20.277 -1.418 -24.144 1.00 85.06 202 GLY A C 1
ATOM 1525 O O . GLY A 1 202 ? 19.153 -0.936 -24.006 1.00 85.06 202 GLY A O 1
ATOM 1526 N N . LYS A 1 203 ? 20.978 -1.877 -23.101 1.00 83.94 203 LYS A N 1
ATOM 1527 C CA . LYS A 1 203 ? 20.461 -1.820 -21.717 1.00 83.94 203 LYS A CA 1
ATOM 1528 C C . LYS A 1 203 ? 20.487 -0.399 -21.154 1.00 83.94 203 LYS A C 1
ATOM 1530 O O . LYS A 1 203 ? 19.656 -0.066 -20.315 1.00 83.94 203 LYS A O 1
ATOM 1535 N N . LYS A 1 204 ? 21.441 0.402 -21.620 1.00 86.31 204 LYS A N 1
ATOM 1536 C CA . LYS A 1 204 ? 21.646 1.810 -21.297 1.00 86.31 204 LYS A CA 1
ATOM 1537 C C . LYS A 1 204 ? 21.359 2.710 -22.503 1.00 86.31 204 LYS A C 1
ATOM 1539 O O . LYS A 1 204 ? 21.759 3.857 -22.484 1.00 86.31 204 LYS A O 1
ATOM 1544 N N . CYS A 1 205 ? 20.682 2.219 -23.545 1.00 90.12 205 CYS A N 1
ATOM 1545 C CA . CYS A 1 205 ? 20.485 2.952 -24.806 1.00 90.12 205 CYS A CA 1
ATOM 1546 C C . CYS A 1 205 ? 21.793 3.384 -25.474 1.00 90.12 205 CYS A C 1
ATOM 1548 O O . CYS A 1 205 ? 21.860 4.408 -26.148 1.00 90.12 205 CYS A O 1
ATOM 1550 N N . GLU A 1 206 ? 22.832 2.579 -25.283 1.00 85.00 206 GLU A N 1
ATOM 1551 C CA . GLU A 1 206 ? 24.184 2.881 -25.712 1.00 85.00 206 GLU A CA 1
ATOM 1552 C C . GLU A 1 206 ? 24.392 2.682 -27.222 1.00 85.00 206 GLU A C 1
ATOM 1554 O O . GLU A 1 206 ? 25.369 3.185 -27.755 1.00 85.00 206 GLU A O 1
ATOM 1559 N N . HIS A 1 207 ? 23.491 1.993 -27.936 1.00 87.31 207 HIS A N 1
ATOM 1560 C CA . HIS A 1 207 ? 23.689 1.638 -29.347 1.00 87.31 207 HIS A CA 1
ATOM 1561 C C . HIS A 1 207 ? 22.637 2.236 -30.283 1.00 87.31 207 HIS A C 1
ATOM 1563 O O . HIS A 1 207 ? 21.442 2.162 -29.987 1.00 87.31 207 HIS A O 1
ATOM 1569 N N . PRO A 1 208 ? 23.021 2.727 -31.473 1.00 88.75 208 PRO A N 1
ATOM 1570 C CA . PRO A 1 208 ? 22.062 3.090 -32.508 1.00 88.75 208 PRO A CA 1
ATOM 1571 C C . PRO A 1 208 ? 21.473 1.832 -33.177 1.00 88.75 208 PRO A C 1
ATOM 1573 O O . PRO A 1 208 ? 22.190 0.890 -33.515 1.00 88.75 208 PRO A O 1
ATOM 1576 N N . ARG A 1 209 ? 20.158 1.817 -33.424 1.00 88.31 209 ARG A N 1
ATOM 1577 C CA . ARG A 1 209 ? 19.439 0.716 -34.101 1.00 88.31 209 ARG A CA 1
ATOM 1578 C C . ARG A 1 209 ? 19.865 0.530 -35.552 1.00 88.31 209 ARG A C 1
ATOM 1580 O O . ARG A 1 209 ? 19.922 -0.594 -36.039 1.00 88.31 209 ARG A O 1
ATOM 1587 N N . SER A 1 210 ? 20.128 1.630 -36.247 1.00 87.50 210 SER A N 1
ATOM 1588 C CA . SER A 1 210 ? 20.672 1.635 -37.602 1.00 87.50 210 SER A CA 1
ATOM 1589 C C . SER A 1 210 ? 22.087 2.173 -37.544 1.00 87.50 210 SER A C 1
ATOM 1591 O O . SER A 1 210 ? 22.290 3.303 -37.098 1.00 87.50 210 SER A O 1
ATOM 1593 N N . CYS A 1 211 ? 23.056 1.387 -38.003 1.00 84.50 211 CYS A N 1
ATOM 1594 C CA . CYS A 1 211 ? 24.434 1.837 -38.005 1.00 84.50 211 CYS A CA 1
ATOM 1595 C C . CYS A 1 211 ? 24.729 2.687 -39.248 1.00 84.50 211 CYS A C 1
ATOM 1597 O O . CYS A 1 211 ? 24.660 2.153 -40.355 1.00 84.50 211 CYS A O 1
ATOM 1599 N N . PRO A 1 212 ? 25.083 3.980 -39.104 1.00 84.38 212 PRO A N 1
ATOM 1600 C CA . PRO A 1 212 ? 25.487 4.805 -40.241 1.00 84.38 212 PRO A CA 1
ATOM 1601 C C . PRO A 1 212 ? 26.915 4.502 -40.724 1.00 84.38 212 PRO A C 1
ATOM 1603 O O . PRO A 1 212 ? 27.340 5.054 -41.733 1.00 84.38 212 PRO A O 1
ATOM 1606 N N . LEU A 1 213 ? 27.671 3.675 -39.996 1.00 85.38 213 LEU A N 1
ATOM 1607 C CA . LEU A 1 213 ? 29.058 3.335 -40.309 1.00 85.38 213 LEU A CA 1
ATOM 1608 C C . LEU A 1 213 ? 29.137 2.051 -41.133 1.00 85.38 213 LEU A C 1
ATOM 1610 O O . LEU A 1 213 ? 28.376 1.107 -40.912 1.00 85.38 213 LEU A O 1
ATOM 1614 N N . SER A 1 214 ? 30.128 1.978 -42.019 1.00 87.00 214 SER A N 1
ATOM 1615 C CA . SER A 1 214 ? 30.525 0.706 -42.622 1.00 87.00 214 SER A CA 1
ATOM 1616 C C . SER A 1 214 ? 31.115 -0.247 -41.571 1.00 87.00 214 SER A C 1
ATOM 1618 O O . SER A 1 214 ? 31.562 0.161 -40.494 1.00 87.00 214 SER A O 1
ATOM 1620 N N . VAL A 1 215 ? 31.154 -1.542 -41.895 1.00 83.94 215 VAL A N 1
ATOM 1621 C CA . VAL A 1 215 ? 31.716 -2.584 -41.015 1.00 83.94 215 VAL A CA 1
ATOM 1622 C C . VAL A 1 215 ? 33.169 -2.271 -40.635 1.00 83.94 215 VAL A C 1
ATOM 1624 O O . VAL A 1 215 ? 33.562 -2.441 -39.481 1.00 83.94 215 VAL A O 1
ATOM 1627 N N . GLU A 1 216 ? 33.953 -1.753 -41.580 1.00 86.25 216 GLU A N 1
ATOM 1628 C CA . GLU A 1 216 ? 35.362 -1.404 -41.379 1.00 86.25 216 GLU A CA 1
ATOM 1629 C C . GLU A 1 216 ? 35.536 -0.170 -40.485 1.00 86.25 216 GLU A C 1
ATOM 1631 O O . GLU A 1 216 ? 36.385 -0.164 -39.594 1.00 86.25 216 GLU A O 1
ATOM 1636 N N . GLU A 1 217 ? 34.719 0.869 -40.677 1.00 88.12 217 GLU A N 1
ATOM 1637 C CA . GLU A 1 217 ? 34.738 2.072 -39.833 1.00 88.12 217 GLU A CA 1
ATOM 1638 C C . GLU A 1 217 ? 34.295 1.768 -38.402 1.00 88.12 217 GLU A C 1
ATOM 1640 O O . GLU A 1 217 ? 34.904 2.249 -37.443 1.00 88.12 217 GLU A O 1
ATOM 1645 N N . SER A 1 218 ? 33.264 0.932 -38.256 1.00 87.06 218 SER A N 1
ATOM 1646 C CA . SER A 1 218 ? 32.808 0.424 -36.964 1.00 87.06 218 SER A CA 1
ATOM 1647 C C . SER A 1 218 ? 33.932 -0.337 -36.253 1.00 87.06 218 SER A C 1
ATOM 1649 O O . SER A 1 218 ? 34.258 -0.031 -35.106 1.00 87.06 218 SER A O 1
ATOM 1651 N N . ALA A 1 219 ? 34.588 -1.277 -36.942 1.00 86.06 219 ALA A N 1
ATOM 1652 C CA . ALA A 1 219 ? 35.692 -2.049 -36.374 1.00 86.06 219 ALA A CA 1
ATOM 1653 C C . ALA A 1 219 ? 36.869 -1.154 -35.949 1.00 86.06 219 ALA A C 1
ATOM 1655 O O . ALA A 1 219 ? 37.362 -1.300 -34.831 1.00 86.06 219 ALA A O 1
ATOM 1656 N N . LYS A 1 220 ? 37.261 -0.178 -36.783 1.00 87.94 220 LYS A N 1
ATOM 1657 C CA . LYS A 1 220 ? 38.327 0.786 -36.457 1.00 87.94 220 LYS A CA 1
ATOM 1658 C C . LYS A 1 220 ? 38.011 1.606 -35.206 1.00 87.94 220 LYS A C 1
ATOM 1660 O O . LYS A 1 220 ? 38.891 1.800 -34.374 1.00 87.94 220 LYS A O 1
ATOM 1665 N N . LYS A 1 221 ? 36.765 2.063 -35.036 1.00 87.50 221 LYS A N 1
ATOM 1666 C CA . LYS A 1 221 ? 36.356 2.797 -33.823 1.00 87.50 221 LYS A CA 1
ATOM 1667 C C . LYS A 1 221 ? 36.416 1.927 -32.565 1.00 87.50 221 LYS A C 1
ATOM 1669 O O . LYS A 1 221 ? 36.881 2.386 -31.524 1.00 87.50 221 LYS A O 1
ATOM 1674 N N . CYS A 1 222 ? 36.001 0.667 -32.667 1.00 90.00 222 CYS A N 1
ATOM 1675 C CA . CYS A 1 222 ? 36.044 -0.283 -31.555 1.00 90.00 222 CYS A CA 1
ATOM 1676 C C . CYS A 1 222 ? 37.450 -0.788 -31.218 1.00 90.00 222 CYS A C 1
ATOM 1678 O O . CYS A 1 222 ? 37.655 -1.332 -30.135 1.00 90.00 222 CYS A O 1
ATOM 1680 N N . GLN A 1 223 ? 38.410 -0.644 -32.124 1.00 89.12 223 GLN A N 1
ATOM 1681 C CA . GLN A 1 223 ? 39.767 -1.143 -31.945 1.00 89.12 223 GLN A CA 1
ATOM 1682 C C . GLN A 1 223 ? 40.563 -0.330 -30.908 1.00 89.12 223 GLN A C 1
ATOM 1684 O O . GLN A 1 223 ? 41.313 -0.906 -30.117 1.00 89.12 223 GLN A O 1
ATOM 1689 N N . GLY A 1 224 ? 40.349 0.990 -30.844 1.00 83.06 224 GLY A N 1
ATOM 1690 C CA . GLY A 1 224 ? 41.064 1.862 -29.908 1.00 83.06 224 GLY A CA 1
ATOM 1691 C C . GLY A 1 224 ? 42.584 1.716 -30.060 1.00 83.06 224 GLY A C 1
ATOM 1692 O O . GLY A 1 224 ? 43.103 1.806 -31.169 1.00 83.06 224 GLY A O 1
ATOM 1693 N N . ASN A 1 225 ? 43.283 1.444 -28.953 1.00 82.31 225 ASN A N 1
ATOM 1694 C CA . ASN A 1 225 ? 44.730 1.174 -28.933 1.00 82.31 225 ASN A CA 1
ATOM 1695 C C . ASN A 1 225 ? 45.091 -0.321 -29.042 1.00 82.31 225 ASN A C 1
ATOM 1697 O O . ASN A 1 225 ? 46.270 -0.672 -29.004 1.00 82.31 225 ASN A O 1
ATOM 1701 N N . SER A 1 226 ? 44.103 -1.214 -29.124 1.00 82.50 226 SER A N 1
ATOM 1702 C CA . SER A 1 226 ? 44.328 -2.657 -29.213 1.00 82.50 226 SER A CA 1
ATOM 1703 C C . SER A 1 226 ? 44.442 -3.112 -30.670 1.00 82.50 226 SER A C 1
ATOM 1705 O O . SER A 1 226 ? 43.997 -2.441 -31.592 1.00 82.50 226 SER A O 1
ATOM 1707 N N . ASN A 1 227 ? 45.003 -4.297 -30.906 1.00 84.06 227 ASN A N 1
ATOM 1708 C CA . ASN A 1 227 ? 44.919 -4.952 -32.217 1.00 84.06 227 ASN A CA 1
ATOM 1709 C C . ASN A 1 227 ? 43.583 -5.687 -32.419 1.00 84.06 227 ASN A C 1
ATOM 1711 O O . ASN A 1 227 ? 43.290 -6.134 -33.526 1.00 84.06 227 ASN A O 1
ATOM 1715 N N . LEU A 1 228 ? 42.782 -5.822 -31.357 1.00 88.31 228 LEU A N 1
ATOM 1716 C CA . LEU A 1 228 ? 41.489 -6.497 -31.369 1.00 88.31 228 LEU A CA 1
ATOM 1717 C C . LEU A 1 228 ? 40.360 -5.503 -31.057 1.00 88.31 228 LEU A C 1
ATOM 1719 O O . LEU A 1 228 ? 40.518 -4.671 -30.159 1.00 88.31 228 LEU A O 1
ATOM 1723 N N . PRO A 1 229 ? 39.201 -5.598 -31.736 1.00 89.06 229 PRO A N 1
ATOM 1724 C CA . PRO A 1 229 ? 38.036 -4.787 -31.401 1.00 89.06 229 PRO A CA 1
ATOM 1725 C C . PRO A 1 229 ? 37.594 -5.059 -29.959 1.00 89.06 229 PRO A C 1
ATOM 1727 O O . PRO A 1 229 ? 37.555 -6.208 -29.514 1.00 89.06 229 PRO A O 1
ATOM 1730 N N . CYS A 1 230 ? 37.284 -3.989 -29.226 1.00 91.38 230 CYS A N 1
ATOM 1731 C CA . CYS A 1 230 ? 36.888 -4.025 -27.818 1.00 91.38 230 CYS A CA 1
ATOM 1732 C C . CYS A 1 230 ? 37.871 -4.810 -26.939 1.00 91.38 230 CYS A C 1
ATOM 1734 O O . CYS A 1 230 ? 37.464 -5.559 -26.048 1.00 91.38 230 CYS A O 1
ATOM 1736 N N . SER A 1 231 ? 39.168 -4.714 -27.258 1.00 91.44 231 SER A N 1
ATOM 1737 C CA . SER A 1 231 ? 40.261 -5.407 -26.567 1.00 91.44 231 SER A CA 1
ATOM 1738 C C . SER A 1 231 ? 40.069 -6.928 -26.444 1.00 91.44 231 SER A C 1
ATOM 1740 O O . SER A 1 231 ? 40.665 -7.560 -25.576 1.00 91.44 231 SER A O 1
ATOM 1742 N N . GLY A 1 232 ? 39.225 -7.530 -27.295 1.00 89.94 232 GLY A N 1
ATOM 1743 C CA . GLY A 1 232 ? 38.841 -8.944 -27.223 1.00 89.94 232 GLY A CA 1
ATOM 1744 C C . GLY A 1 232 ? 37.944 -9.315 -26.032 1.00 89.94 232 GLY A C 1
ATOM 1745 O O . GLY A 1 232 ? 37.669 -10.494 -25.825 1.00 89.94 232 GLY A O 1
ATOM 1746 N N . ARG A 1 233 ? 37.484 -8.334 -25.247 1.00 90.81 233 ARG A N 1
ATOM 1747 C CA . ARG A 1 233 ? 36.684 -8.519 -24.022 1.00 90.81 233 ARG A CA 1
ATOM 1748 C C . ARG A 1 233 ? 35.240 -8.039 -24.166 1.00 90.81 233 ARG A C 1
ATOM 1750 O O . ARG A 1 233 ? 34.503 -7.991 -23.187 1.00 90.81 233 ARG A O 1
ATOM 1757 N N . GLY A 1 234 ? 34.827 -7.674 -25.374 1.00 90.56 234 GLY A N 1
ATOM 1758 C CA . GLY A 1 234 ? 33.498 -7.144 -25.637 1.00 90.56 234 GLY A CA 1
ATOM 1759 C C . GLY A 1 234 ? 33.049 -7.357 -27.073 1.00 90.56 234 GLY A C 1
ATOM 1760 O O . GLY A 1 234 ? 33.809 -7.819 -27.925 1.00 90.56 234 GLY A O 1
ATOM 1761 N N . ARG A 1 235 ? 31.794 -7.000 -27.337 1.00 90.06 235 ARG A N 1
ATOM 1762 C CA . ARG A 1 235 ? 31.213 -6.980 -28.679 1.00 90.06 235 ARG A CA 1
ATOM 1763 C C . ARG A 1 235 ? 31.220 -5.557 -29.222 1.00 90.06 235 ARG A C 1
ATOM 1765 O O . ARG A 1 235 ? 30.780 -4.641 -28.537 1.00 90.06 235 ARG A O 1
ATOM 1772 N N . CYS A 1 236 ? 31.699 -5.398 -30.451 1.00 89.56 236 CYS A N 1
ATOM 1773 C CA . CYS A 1 236 ? 31.634 -4.137 -31.180 1.00 89.56 236 CYS A CA 1
ATOM 1774 C C . CYS A 1 236 ? 30.311 -4.033 -31.942 1.00 89.56 236 CYS A C 1
ATOM 1776 O O . CYS A 1 236 ? 30.030 -4.878 -32.793 1.00 89.56 236 CYS A O 1
ATOM 1778 N N . GLU A 1 237 ? 29.541 -2.983 -31.680 1.00 88.50 237 GLU A N 1
ATOM 1779 C CA . GLU A 1 237 ? 28.307 -2.650 -32.387 1.00 88.50 237 GLU A CA 1
ATOM 1780 C C . GLU A 1 237 ? 28.355 -1.169 -32.778 1.00 88.50 237 GLU A C 1
ATOM 1782 O O . GLU A 1 237 ? 28.469 -0.283 -31.941 1.00 88.50 237 GLU A O 1
ATOM 1787 N N . CYS A 1 238 ? 28.352 -0.899 -34.084 1.00 88.31 238 CYS A N 1
ATOM 1788 C CA . CYS A 1 238 ? 28.405 0.447 -34.657 1.00 88.31 238 CYS A CA 1
ATOM 1789 C C . CYS A 1 238 ? 29.487 1.398 -34.099 1.00 88.31 238 CYS A C 1
ATOM 1791 O O . CYS A 1 238 ? 29.267 2.594 -33.903 1.00 88.31 238 CYS A O 1
ATOM 1793 N N . GLY A 1 239 ? 30.694 0.884 -33.875 1.00 87.25 239 GLY A N 1
ATOM 1794 C CA . GLY A 1 239 ? 31.809 1.663 -33.341 1.00 87.25 239 GLY A CA 1
ATOM 1795 C C . GLY A 1 239 ? 31.786 1.849 -31.824 1.00 87.25 239 GLY A C 1
ATOM 1796 O O . GLY A 1 239 ? 32.601 2.618 -31.316 1.00 87.25 239 GLY A O 1
ATOM 1797 N N . GLN A 1 240 ? 30.900 1.144 -31.118 1.00 88.56 240 GLN A N 1
ATOM 1798 C CA . GLN A 1 240 ? 30.763 1.179 -29.669 1.00 88.56 240 GLN A CA 1
ATOM 1799 C C . GLN A 1 240 ? 30.891 -0.228 -29.077 1.00 88.56 240 GLN A C 1
ATOM 1801 O O . GLN A 1 240 ? 30.427 -1.213 -29.651 1.00 88.56 240 GLN A O 1
ATOM 1806 N N . CYS A 1 241 ? 31.577 -0.337 -27.942 1.00 89.25 241 CYS A N 1
ATOM 1807 C CA . CYS A 1 241 ? 31.885 -1.616 -27.316 1.00 89.25 241 CYS A CA 1
ATOM 1808 C C . CYS A 1 241 ? 30.945 -1.915 -26.147 1.00 89.25 241 CYS A C 1
ATOM 1810 O O . CYS A 1 241 ? 30.835 -1.117 -25.222 1.00 89.25 241 CYS A O 1
ATOM 1812 N N . THR A 1 242 ? 30.341 -3.104 -26.143 1.00 88.31 242 THR A N 1
ATOM 1813 C CA . THR A 1 242 ? 29.714 -3.683 -24.947 1.00 88.31 242 THR A CA 1
ATOM 1814 C C . THR A 1 242 ? 30.669 -4.687 -24.323 1.00 88.31 242 THR A C 1
ATOM 1816 O O . THR A 1 242 ? 30.935 -5.738 -24.910 1.00 88.31 242 THR A O 1
ATOM 1819 N N . CYS A 1 243 ? 31.186 -4.369 -23.138 1.00 88.56 243 CYS A N 1
ATOM 1820 C CA . CYS A 1 243 ? 32.105 -5.239 -22.410 1.00 88.56 243 CYS A CA 1
ATOM 1821 C C . CYS A 1 243 ? 31.381 -6.446 -21.807 1.00 88.56 243 CYS A C 1
ATOM 1823 O O . CYS A 1 243 ? 30.217 -6.361 -21.404 1.00 88.56 243 CYS A O 1
ATOM 1825 N N . PHE A 1 244 ? 32.073 -7.583 -21.768 1.00 87.25 244 PHE A N 1
ATOM 1826 C CA . PHE A 1 244 ? 31.556 -8.827 -21.223 1.00 87.25 244 PHE A CA 1
ATOM 1827 C C . PHE A 1 244 ? 32.293 -9.250 -19.942 1.00 87.25 244 PHE A C 1
ATOM 1829 O O . PHE A 1 244 ? 33.509 -9.072 -19.845 1.00 87.25 244 PHE A O 1
ATOM 1836 N N . PRO A 1 245 ? 31.585 -9.894 -18.993 1.00 82.75 245 PRO A N 1
ATOM 1837 C CA . PRO A 1 245 ? 30.160 -10.238 -19.048 1.00 82.75 245 PRO A CA 1
ATOM 1838 C C . PRO A 1 245 ? 29.241 -9.014 -18.848 1.00 82.75 245 PRO A C 1
ATOM 1840 O O . PRO A 1 245 ? 29.591 -8.078 -18.135 1.00 82.75 245 PRO A O 1
ATOM 1843 N N . PRO A 1 246 ? 28.064 -8.979 -19.499 1.00 72.00 246 PRO A N 1
ATOM 1844 C CA . PRO A 1 246 ? 27.242 -7.776 -19.526 1.00 72.00 246 PRO A CA 1
ATOM 1845 C C . PRO A 1 246 ? 26.587 -7.544 -18.158 1.00 72.00 246 PRO A C 1
ATOM 1847 O O . PRO A 1 246 ? 25.782 -8.362 -17.712 1.00 72.00 246 PRO A O 1
ATOM 1850 N N . GLY A 1 247 ? 26.883 -6.404 -17.531 1.00 67.69 247 GLY A N 1
ATOM 1851 C CA . GLY A 1 247 ? 26.449 -6.064 -16.166 1.00 67.69 247 GLY A CA 1
ATOM 1852 C C . GLY A 1 247 ? 27.543 -6.224 -15.106 1.00 67.69 247 GLY A C 1
ATOM 1853 O O . GLY A 1 247 ? 27.315 -5.886 -13.949 1.00 67.69 247 GLY A O 1
ATOM 1854 N N . ASP A 1 248 ? 28.724 -6.704 -15.493 1.00 77.12 248 ASP A N 1
ATOM 1855 C CA . ASP A 1 248 ? 29.910 -6.704 -14.647 1.00 77.12 248 ASP A CA 1
ATOM 1856 C C . ASP A 1 248 ? 30.721 -5.425 -14.888 1.00 77.12 248 ASP A C 1
ATOM 1858 O O . ASP A 1 248 ? 31.263 -5.216 -15.971 1.00 77.12 248 ASP A O 1
ATOM 1862 N N . ASN A 1 249 ? 30.805 -4.564 -13.874 1.00 76.00 249 ASN A N 1
ATOM 1863 C CA . ASN A 1 249 ? 31.497 -3.277 -13.976 1.00 76.00 249 ASN A CA 1
ATOM 1864 C C . ASN A 1 249 ? 33.029 -3.397 -13.882 1.00 76.00 249 ASN A C 1
ATOM 1866 O O . ASN A 1 249 ? 33.716 -2.385 -13.990 1.00 76.00 249 ASN A O 1
ATOM 1870 N N . ARG A 1 250 ? 33.572 -4.604 -13.666 1.00 83.12 250 ARG A N 1
ATOM 1871 C CA . ARG A 1 250 ? 35.020 -4.828 -13.517 1.00 83.12 250 ARG A CA 1
ATOM 1872 C C . ARG A 1 250 ? 35.771 -4.780 -14.841 1.00 83.12 250 ARG A C 1
ATOM 1874 O O . ARG A 1 250 ? 36.951 -4.448 -14.848 1.00 83.12 250 ARG A O 1
ATOM 1881 N N . VAL A 1 251 ? 35.107 -5.093 -15.955 1.00 87.69 251 VAL A N 1
ATOM 1882 C CA . VAL A 1 251 ? 35.653 -4.865 -17.299 1.00 87.69 251 VAL A CA 1
ATOM 1883 C C . VAL A 1 251 ? 35.027 -3.596 -17.849 1.00 87.69 251 VAL A C 1
ATOM 1885 O O . VAL A 1 251 ? 33.832 -3.556 -18.137 1.00 87.69 251 VAL A O 1
ATOM 1888 N N . HIS A 1 252 ? 35.837 -2.557 -17.988 1.00 85.56 252 HIS A N 1
ATOM 1889 C CA . HIS A 1 252 ? 35.383 -1.223 -18.366 1.00 85.56 252 HIS A CA 1
ATOM 1890 C C . HIS A 1 252 ? 36.366 -0.567 -19.339 1.00 85.56 252 HIS A C 1
ATOM 1892 O O . HIS A 1 252 ? 37.357 -1.164 -19.758 1.00 85.56 252 HIS A O 1
ATOM 1898 N N . GLY A 1 253 ? 36.059 0.650 -19.761 1.00 84.12 253 GLY A N 1
ATOM 1899 C CA . GLY A 1 253 ? 36.779 1.383 -20.797 1.00 84.12 253 GLY A CA 1
ATOM 1900 C C . GLY A 1 253 ? 35.968 1.490 -22.083 1.00 84.12 253 GLY A C 1
ATOM 1901 O O . GLY A 1 253 ? 35.119 0.646 -22.377 1.00 84.12 253 GLY A O 1
ATOM 1902 N N . LYS A 1 254 ? 36.240 2.531 -22.876 1.00 85.56 254 LYS A N 1
ATOM 1903 C CA . LYS A 1 254 ? 35.526 2.794 -24.141 1.00 85.56 254 LYS A CA 1
ATOM 1904 C C . LYS A 1 254 ? 35.700 1.648 -25.145 1.00 85.56 254 LYS A C 1
ATOM 1906 O O . LYS A 1 254 ? 34.840 1.414 -25.992 1.00 85.56 254 LYS A O 1
ATOM 1911 N N . ASN A 1 255 ? 36.813 0.930 -25.033 1.00 90.12 255 ASN A N 1
ATOM 1912 C CA . ASN A 1 255 ? 37.209 -0.202 -25.851 1.00 90.12 255 ASN A CA 1
ATOM 1913 C C . ASN A 1 255 ? 37.445 -1.458 -24.981 1.00 90.12 255 ASN A C 1
ATOM 1915 O O . ASN A 1 255 ? 38.180 -2.355 -25.402 1.00 90.12 255 ASN A O 1
ATOM 1919 N N . CYS A 1 256 ? 36.829 -1.542 -23.792 1.00 89.94 256 CYS A N 1
ATOM 1920 C CA . CYS A 1 256 ? 36.970 -2.640 -22.820 1.00 89.94 256 CYS A CA 1
ATOM 1921 C C . CYS A 1 256 ? 38.426 -2.962 -22.429 1.00 89.94 256 CYS A C 1
ATOM 1923 O O . CYS A 1 256 ? 38.805 -4.121 -22.235 1.00 89.94 256 CYS A O 1
ATOM 1925 N N . GLU A 1 257 ? 39.265 -1.932 -22.382 1.00 89.56 257 GLU A N 1
ATOM 1926 C CA . GLU A 1 257 ? 40.702 -2.017 -22.136 1.00 89.56 257 GLU A CA 1
ATOM 1927 C C . GLU A 1 257 ? 41.058 -2.250 -20.658 1.00 89.56 257 GLU A C 1
ATOM 1929 O O . GLU A 1 257 ? 42.090 -2.862 -20.367 1.00 89.56 257 GLU A O 1
ATOM 1934 N N . CYS A 1 258 ? 40.192 -1.841 -19.729 1.00 88.19 258 CYS A N 1
ATOM 1935 C CA . CYS A 1 258 ? 40.396 -1.988 -18.290 1.00 88.19 258 CYS A CA 1
ATOM 1936 C C . CYS A 1 258 ? 39.753 -3.281 -17.772 1.00 88.19 258 CYS A C 1
ATOM 1938 O O . CYS A 1 258 ? 38.652 -3.649 -18.180 1.00 88.19 258 CYS A O 1
ATOM 1940 N N . ASP A 1 259 ? 40.448 -3.981 -16.875 1.00 89.06 259 ASP A N 1
ATOM 1941 C CA . ASP A 1 259 ? 39.964 -5.209 -16.235 1.00 89.06 259 ASP A CA 1
ATOM 1942 C C . ASP A 1 259 ? 40.451 -5.271 -14.785 1.00 89.06 259 ASP A C 1
ATOM 1944 O O . ASP A 1 259 ? 41.570 -5.702 -14.499 1.00 89.06 259 ASP A O 1
ATOM 1948 N N . ASP A 1 260 ? 39.588 -4.829 -13.875 1.00 86.81 260 ASP A N 1
ATOM 1949 C CA . ASP A 1 260 ? 39.883 -4.679 -12.450 1.00 86.81 260 ASP A CA 1
ATOM 1950 C C . ASP A 1 260 ? 40.005 -6.029 -11.726 1.00 86.81 260 ASP A C 1
ATOM 1952 O O . ASP A 1 260 ? 40.554 -6.090 -10.627 1.00 86.81 260 ASP A O 1
ATOM 1956 N N . ARG A 1 261 ? 39.581 -7.139 -12.356 1.00 83.50 261 ARG A N 1
ATOM 1957 C CA . ARG A 1 261 ? 39.743 -8.499 -11.800 1.00 83.50 261 ARG A CA 1
ATOM 1958 C C . ARG A 1 261 ? 41.209 -8.872 -11.611 1.00 83.50 261 ARG A C 1
ATOM 1960 O O . ARG A 1 261 ? 41.538 -9.699 -10.772 1.00 83.50 261 ARG A O 1
ATOM 1967 N N . GL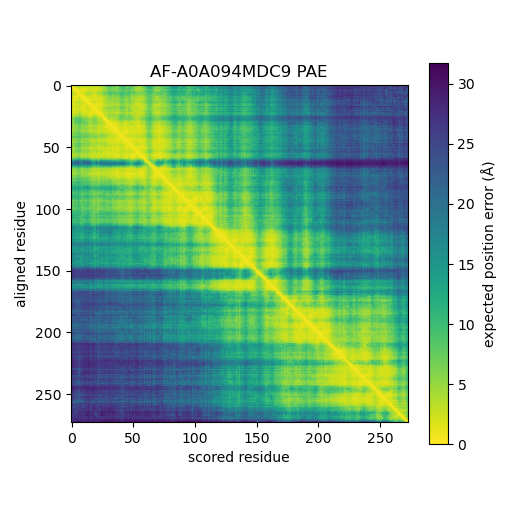N A 1 262 ? 42.102 -8.253 -12.385 1.00 81.81 262 GLN A N 1
ATOM 1968 C CA . GLN A 1 262 ? 43.549 -8.443 -12.248 1.00 81.81 262 GLN A CA 1
ATOM 1969 C C . GLN A 1 262 ? 44.101 -7.872 -10.933 1.00 81.81 262 GLN A C 1
ATOM 1971 O O . GLN A 1 262 ? 45.222 -8.192 -10.548 1.00 81.81 262 GLN A O 1
ATOM 1976 N N . CYS A 1 263 ? 43.320 -7.031 -10.255 1.00 82.81 263 CYS A N 1
ATOM 1977 C CA . CYS A 1 263 ? 43.679 -6.376 -9.006 1.00 82.81 263 CYS A CA 1
ATOM 1978 C C . CYS A 1 263 ? 42.907 -6.945 -7.802 1.00 82.81 263 CYS A C 1
ATOM 1980 O O . CYS A 1 263 ? 43.003 -6.384 -6.710 1.00 82.81 263 CYS A O 1
ATOM 1982 N N . GLU A 1 264 ? 42.121 -8.014 -7.981 1.00 83.81 264 GLU A N 1
ATOM 1983 C CA . GLU A 1 264 ? 41.398 -8.682 -6.893 1.00 83.81 264 GLU A CA 1
ATOM 1984 C C . GLU A 1 264 ? 42.380 -9.448 -5.986 1.00 83.81 264 GLU A C 1
ATOM 1986 O O . GLU A 1 264 ? 43.254 -10.181 -6.453 1.00 83.81 264 GLU A O 1
ATOM 1991 N N . ASN A 1 265 ? 42.251 -9.272 -4.669 1.00 79.75 265 ASN A N 1
ATOM 1992 C CA . ASN A 1 265 ? 42.972 -10.086 -3.692 1.00 79.75 265 ASN A CA 1
ATOM 1993 C C . ASN A 1 265 ? 42.340 -11.492 -3.560 1.00 79.75 265 ASN A C 1
ATOM 1995 O O . ASN A 1 265 ? 41.340 -11.806 -4.201 1.00 79.75 265 ASN A O 1
ATOM 1999 N N . VAL A 1 266 ? 42.905 -12.350 -2.700 1.00 79.88 266 VAL A N 1
ATOM 2000 C CA . VAL A 1 266 ? 42.371 -13.707 -2.430 1.00 79.88 266 VAL A CA 1
ATOM 2001 C C . VAL A 1 266 ? 40.920 -13.718 -1.930 1.00 79.88 266 VAL A C 1
ATOM 2003 O O . VAL A 1 266 ? 40.240 -14.727 -2.101 1.00 79.88 266 VAL A O 1
ATOM 2006 N N . ASP A 1 267 ? 40.445 -12.603 -1.373 1.00 80.19 267 ASP A N 1
ATOM 2007 C CA . ASP A 1 267 ? 39.075 -12.426 -0.882 1.00 80.19 267 ASP A CA 1
ATOM 2008 C C . ASP A 1 267 ? 38.134 -11.796 -1.933 1.00 80.19 267 ASP A C 1
ATOM 2010 O O . ASP A 1 267 ? 36.956 -11.582 -1.654 1.00 80.19 267 ASP A O 1
ATOM 2014 N N . GLY A 1 268 ? 38.624 -11.495 -3.144 1.00 73.31 268 GLY A N 1
ATOM 2015 C CA . GLY A 1 268 ? 37.841 -10.902 -4.236 1.00 73.31 268 GLY A CA 1
ATOM 2016 C C . GLY A 1 268 ? 37.675 -9.378 -4.170 1.00 73.31 268 GLY A C 1
ATOM 2017 O O . GLY A 1 268 ? 36.896 -8.812 -4.935 1.00 73.31 268 GLY A O 1
ATOM 2018 N N . HIS A 1 269 ? 38.392 -8.688 -3.280 1.00 78.44 269 HIS A N 1
ATOM 2019 C CA . HIS A 1 269 ? 38.385 -7.227 -3.201 1.00 78.44 269 HIS A CA 1
ATOM 2020 C C . HIS A 1 269 ? 39.415 -6.624 -4.160 1.00 78.44 269 HIS A C 1
ATOM 2022 O O . HIS A 1 269 ? 40.612 -6.905 -4.061 1.00 78.44 269 HIS A O 1
ATOM 2028 N N . VAL A 1 270 ? 38.954 -5.754 -5.060 1.00 77.69 270 VAL A N 1
ATOM 2029 C CA . VAL A 1 270 ? 39.814 -4.981 -5.965 1.00 77.69 270 VAL A CA 1
ATOM 2030 C C . VAL A 1 270 ? 40.662 -4.004 -5.151 1.00 77.69 270 VAL A C 1
ATOM 2032 O O . VAL A 1 270 ? 40.122 -3.180 -4.417 1.00 77.69 270 VAL A O 1
ATOM 2035 N N . CYS A 1 271 ? 41.985 -4.089 -5.303 1.00 71.94 271 CYS A N 1
ATOM 2036 C CA . CYS A 1 271 ? 42.963 -3.200 -4.674 1.00 71.94 271 CYS A CA 1
ATOM 2037 C C . CYS A 1 271 ? 42.877 -3.122 -3.139 1.00 71.94 271 CYS A C 1
ATOM 2039 O O . CYS A 1 271 ? 43.174 -2.059 -2.616 1.00 71.94 271 CYS A O 1
ATOM 2041 N N . GLY A 1 272 ? 42.498 -4.215 -2.450 1.00 62.25 272 GLY A N 1
ATOM 2042 C CA . GLY A 1 272 ? 42.539 -4.361 -0.983 1.00 62.25 272 GLY A CA 1
ATOM 2043 C C . GLY A 1 272 ? 42.159 -3.087 -0.223 1.00 62.25 272 GLY A C 1
ATOM 2044 O O . GLY A 1 272 ? 43.058 -2.329 0.118 1.00 62.25 272 GLY A O 1
ATOM 2045 N N . GLY A 1 273 ? 40.851 -2.878 -0.026 1.00 53.19 273 GLY A N 1
ATOM 2046 C CA . GLY A 1 273 ? 40.241 -1.640 0.491 1.00 53.19 273 GLY A CA 1
ATOM 2047 C C . GLY A 1 273 ? 41.019 -0.867 1.552 1.00 53.19 273 GLY A C 1
ATOM 2048 O O . GLY A 1 273 ? 41.595 -1.506 2.461 1.00 53.19 273 GLY A O 1
#

Radius of gyration: 34.51 Å; Cα contacts (8 Å, |Δi|>4): 573; chains: 1; bounding box: 83×33×92 Å

pLDDT: mean 86.45, std 7.6, range [53.19, 96.12]